Protein AF-0000000082683868 (afdb_homodimer)

Organism: NCBI:txid1415580

Sequence (304 aa):
MAIHSLLSLLLLPLFCFCHAAPVDHDIHGTADSKCSLLVKILDGVRGIPATNVAVQAYRKAEDDTWTLFASGKSSKFGEIHDLTNEDQFTKGMYKIEFATKAYWKELGITAFHEYAEVVFTAHDPVHRHYTIALLMNPFSYTATAVVSDPHEMAIHSLLSLLLLPLFCFCHAAPVDHDIHGTADSKCSLLVKILDGVRGIPATNVAVQAYRKAEDDTWTLFASGKSSKFGEIHDLTNEDQFTKGMYKIEFATKAYWKELGITAFHEYAEVVFTAHDPVHRHYTIALLMNPFSYTATAVVSDPHE

Nearest PDB structures (foldseek):
  6txv-assembly1_A-2  TM=9.875E-01  e=4.246E-19  Homo sapiens
  5dej-assembly1_A  TM=9.905E-01  e=9.746E-19  Homo sapiens
  6txw-assembly1_B-2  TM=9.896E-01  e=1.236E-18  Homo sapiens
  5nfe-assembly1_A-2  TM=9.924E-01  e=2.374E-18  Homo sapiens
  2qpf-assembly1_C  TM=9.902E-01  e=3.010E-18  Mus musculus

Solvent-accessible surface area (backbone atoms only — not comparable to full-atom values): 17160 Å² total; per-residue (Å²): 135,85,77,78,77,80,78,76,79,78,78,74,79,79,76,77,75,75,74,74,68,78,67,78,54,78,76,51,88,73,62,65,52,91,31,49,44,32,38,36,32,34,28,58,82,79,72,40,52,32,54,64,34,43,34,41,31,28,35,55,44,96,84,70,42,79,37,85,69,33,61,48,55,22,35,85,74,5,35,33,60,72,50,63,48,73,87,74,63,57,69,43,42,36,36,41,37,36,40,50,29,62,50,35,46,76,71,72,40,87,44,52,39,56,42,47,68,49,34,32,71,38,38,74,88,49,80,55,21,37,36,40,35,36,44,33,46,52,46,30,38,32,49,35,55,48,78,42,53,72,89,96,135,84,79,76,78,78,78,77,78,78,79,73,80,79,76,77,76,74,73,74,67,78,68,79,56,79,75,48,88,72,62,64,52,94,31,50,44,32,39,37,33,33,29,58,81,79,72,40,50,33,54,64,34,44,35,41,32,29,34,54,43,96,86,72,44,78,37,85,70,32,62,48,54,21,34,86,75,3,36,33,61,71,50,60,49,72,87,73,63,55,69,42,42,35,35,42,36,36,39,49,29,61,50,35,46,76,72,72,39,85,48,52,41,56,42,47,69,49,33,33,70,37,40,74,89,50,80,52,21,36,36,41,36,36,43,35,45,53,46,31,38,31,48,35,54,48,80,42,54,72,91,96

pLDDT: mean 83.45, std 23.13, range [29.09, 98.94]

InterPro domains:
  IPR000895 Transthyretin/hydroxyisourate hydrolase [PR00189] (36-56)
  IPR000895 Transthyretin/hydroxyisourate hydrolase [PR00189] (69-94)
  IPR000895 Transthyretin/hydroxyisourate hydrolase [PR00189] (95-124)
  IPR023416 Transthyretin/hydroxyisourate hydrolase domain [PF00576] (39-142)
  IPR023416 Transthyretin/hydroxyisourate hydrolase domain [PTHR10395] (24-144)
  IPR023416 Transthyretin/hydroxyisourate hydrolase domain [SM00095] (32-152)
  IPR023418 Transthyretin, thyroxine binding site [PS00768] (40-55)
  IPR036817 Transthyretin/hydroxyisourate hydrolase domain superfamily [G3DSA:2.60.40.180] (24-152)
  IPR036817 Transthyretin/hydroxyisourate hydrolase domain superfamily [SSF49472] (27-151)

Structure (mmCIF, N/CA/C/O backbone):
data_AF-0000000082683868-model_v1
#
loop_
_entity.id
_entity.type
_entity.pdbx_description
1 polymer Transthyretin
#
loop_
_atom_site.group_PDB
_atom_site.id
_atom_site.type_symbol
_atom_site.label_atom_id
_atom_site.label_alt_id
_atom_site.label_comp_id
_atom_site.label_asym_id
_atom_site.label_entity_id
_atom_site.label_seq_id
_atom_site.pdbx_PDB_ins_code
_atom_site.Cartn_x
_atom_site.Cartn_y
_atom_site.Cartn_z
_atom_site.occupancy
_atom_site.B_iso_or_equiv
_atom_site.auth_seq_id
_atom_site.auth_comp_id
_atom_site.auth_asym_id
_atom_site.auth_atom_id
_atom_site.pdbx_PDB_model_num
ATOM 1 N N . MET A 1 1 ? -68.375 48.188 -42.5 1 29.09 1 MET A N 1
ATOM 2 C CA . MET A 1 1 ? -66.938 47.844 -42.656 1 29.09 1 MET A CA 1
ATOM 3 C C . MET A 1 1 ? -66.25 47.781 -41.312 1 29.09 1 MET A C 1
ATOM 5 O O . MET A 1 1 ? -65.875 48.812 -40.75 1 29.09 1 MET A O 1
ATOM 9 N N . ALA A 1 2 ? -66.812 46.781 -40.375 1 36.56 2 ALA A N 1
ATOM 10 C CA . ALA A 1 2 ? -66.438 46.5 -39 1 36.56 2 ALA A CA 1
ATOM 11 C C . ALA A 1 2 ? -64.938 46.25 -38.875 1 36.56 2 ALA A C 1
ATOM 13 O O . ALA A 1 2 ? -64.375 45.406 -39.594 1 36.56 2 ALA A O 1
ATOM 14 N N . ILE A 1 3 ? -64.188 47.312 -38.531 1 37.06 3 ILE A N 1
ATOM 15 C CA . ILE A 1 3 ? -62.75 47.375 -38.25 1 37.06 3 ILE A CA 1
ATOM 16 C C . ILE A 1 3 ? -62.375 46.406 -37.156 1 37.06 3 ILE A C 1
ATOM 18 O O . ILE A 1 3 ? -62.875 46.5 -36.031 1 37.06 3 ILE A O 1
ATOM 22 N N . HIS A 1 4 ? -62.281 45.094 -37.438 1 45.84 4 HIS A N 1
ATOM 23 C CA . HIS A 1 4 ? -61.719 44.031 -36.562 1 45.84 4 HIS A CA 1
ATOM 24 C C . HIS A 1 4 ? -60.344 44.406 -36.062 1 45.84 4 HIS A C 1
ATOM 26 O O . HIS A 1 4 ? -59.406 44.625 -36.875 1 45.84 4 HIS A O 1
ATOM 32 N N . SER A 1 5 ? -60.219 45.25 -35.031 1 41.84 5 SER A N 1
ATOM 33 C CA . SER A 1 5 ? -58.969 45.594 -34.344 1 41.84 5 SER A CA 1
ATOM 34 C C . SER A 1 5 ? -58.219 44.344 -33.875 1 41.84 5 SER A C 1
ATOM 36 O O . SER A 1 5 ? -58.812 43.469 -33.219 1 41.84 5 SER A O 1
ATOM 38 N N . LEU A 1 6 ? -57.281 43.875 -34.688 1 42.97 6 LEU A N 1
ATOM 39 C CA . LEU A 1 6 ? -56.312 42.781 -34.406 1 42.97 6 LEU A CA 1
ATOM 40 C C . LEU A 1 6 ? -55.5 43.125 -33.188 1 42.97 6 LEU A C 1
ATOM 42 O O . LEU A 1 6 ? -54.75 44.094 -33.156 1 42.97 6 LEU A O 1
ATOM 46 N N . LEU A 1 7 ? -56 42.906 -31.953 1 44.34 7 LEU A N 1
ATOM 47 C CA . LEU A 1 7 ? -55.25 43.031 -30.703 1 44.34 7 LEU A CA 1
ATOM 48 C C . LEU A 1 7 ? -54.031 42.125 -30.734 1 44.34 7 LEU A C 1
ATOM 50 O O . LEU A 1 7 ? -54.156 40.906 -30.891 1 44.34 7 LEU A O 1
ATOM 54 N N . SER A 1 8 ? -52.875 42.656 -31.188 1 44.81 8 SER A N 1
ATOM 55 C CA . SER A 1 8 ? -51.594 41.969 -31.172 1 44.81 8 SER A CA 1
ATOM 56 C C . SER A 1 8 ? -51.125 41.688 -29.75 1 44.81 8 SER A C 1
ATOM 58 O O . SER A 1 8 ? -51 42.594 -28.938 1 44.81 8 SER A O 1
ATOM 60 N N . LEU A 1 9 ? -51.531 40.531 -29.188 1 43.06 9 LEU A N 1
ATOM 61 C CA . LEU A 1 9 ? -51.062 40.031 -27.906 1 43.06 9 LEU A CA 1
ATOM 62 C C . LEU A 1 9 ? -49.562 39.875 -27.906 1 43.06 9 LEU A C 1
ATOM 64 O O . LEU A 1 9 ? -49 39.094 -28.688 1 43.06 9 LEU A O 1
ATOM 68 N N . LEU A 1 10 ? -48.812 41.031 -27.719 1 42.88 10 LEU A N 1
ATOM 69 C CA . LEU A 1 10 ? -47.344 40.969 -27.531 1 42.88 10 LEU A CA 1
ATOM 70 C C . LEU A 1 10 ? -47 40.062 -26.344 1 42.88 10 LEU A C 1
ATOM 72 O O . LEU A 1 10 ? -47.438 40.312 -25.219 1 42.88 10 LEU A O 1
ATOM 76 N N . LEU A 1 11 ? -46.844 38.75 -26.578 1 44.28 11 LEU A N 1
ATOM 77 C CA . LEU A 1 11 ? -46.344 37.781 -25.594 1 44.28 11 LEU A CA 1
ATOM 78 C C . LEU A 1 11 ? -44.969 38.188 -25.078 1 44.28 11 LEU A C 1
ATOM 80 O O . LEU A 1 11 ? -44 38.281 -25.859 1 44.28 11 LEU A O 1
ATOM 84 N N . LEU A 1 12 ? -44.875 39.062 -24.047 1 43.62 12 LEU A N 1
ATOM 85 C CA . LEU A 1 12 ? -43.625 39.406 -23.422 1 43.62 12 LEU A CA 1
ATOM 86 C C . LEU A 1 12 ? -42.938 38.188 -22.844 1 43.62 12 LEU A C 1
ATOM 88 O O . LEU A 1 12 ? -43.531 37.406 -22.109 1 43.62 12 LEU A O 1
ATOM 92 N N . PRO A 1 13 ? -41.844 37.656 -23.5 1 45.44 13 PRO A N 1
ATOM 93 C CA . PRO A 1 13 ? -41.125 36.531 -22.906 1 45.44 13 PRO A CA 1
ATOM 94 C C . PRO A 1 13 ? -40.562 36.844 -21.531 1 45.44 13 PRO A C 1
ATOM 96 O O . PRO A 1 13 ? -39.969 37.906 -21.312 1 45.44 13 PRO A O 1
ATOM 99 N N . LEU A 1 14 ? -41.219 36.469 -20.469 1 43.41 14 LEU A N 1
ATOM 100 C CA . LEU A 1 14 ? -40.688 36.531 -19.109 1 43.41 14 LEU A CA 1
ATOM 101 C C . LEU A 1 14 ? -39.375 35.781 -19.031 1 43.41 14 LEU A C 1
ATOM 103 O O . LEU A 1 14 ? -39.312 34.594 -19.234 1 43.41 14 LEU A O 1
ATOM 107 N N . PHE A 1 15 ? -38.219 36.5 -19.375 1 40.62 15 PHE A N 1
ATOM 108 C CA . PHE A 1 15 ? -36.906 35.938 -19.078 1 40.62 15 PHE A CA 1
ATOM 109 C C . PHE A 1 15 ? -36.719 35.719 -17.594 1 40.62 15 PHE A C 1
ATOM 111 O O . PHE A 1 15 ? -36.781 36.656 -16.797 1 40.62 15 PHE A O 1
ATOM 118 N N . CYS A 1 16 ? -37.125 34.562 -17 1 42.28 16 CYS A N 1
ATOM 119 C CA . CYS A 1 16 ? -36.75 34.125 -15.664 1 42.28 16 CYS A CA 1
ATOM 120 C C . CYS A 1 16 ? -35.25 34.25 -15.469 1 42.28 16 CYS A C 1
ATOM 122 O O . CYS A 1 16 ? -34.469 33.562 -16.141 1 42.28 16 CYS A O 1
ATOM 124 N N . PHE A 1 17 ? -34.75 35.438 -15.133 1 39 17 PHE A N 1
ATOM 125 C CA . PHE A 1 17 ? -33.375 35.531 -14.648 1 39 17 PHE A CA 1
ATOM 126 C C . PHE A 1 17 ? -33.156 34.531 -13.5 1 39 17 PHE A C 1
ATOM 128 O O . PHE A 1 17 ? -33.688 34.719 -12.406 1 39 17 PHE A O 1
ATOM 135 N N . CYS A 1 18 ? -32.906 33.25 -13.75 1 42.97 18 CYS A N 1
ATOM 136 C CA . CYS A 1 18 ? -32.312 32.375 -12.758 1 42.97 18 CYS A CA 1
ATOM 137 C C . CYS A 1 18 ? -31.109 33.031 -12.078 1 42.97 18 CYS A C 1
ATOM 139 O O . CYS A 1 18 ? -30.062 33.188 -12.695 1 42.97 18 CYS A O 1
ATOM 141 N N . HIS A 1 19 ? -31.297 34.031 -11.234 1 41.66 19 HIS A N 1
ATOM 142 C CA . HIS A 1 19 ? -30.203 34.469 -10.375 1 41.66 19 HIS A CA 1
ATOM 143 C C . HIS A 1 19 ? -29.531 33.281 -9.703 1 41.66 19 HIS A C 1
ATOM 145 O O . HIS A 1 19 ? -30.156 32.562 -8.914 1 41.66 19 HIS A O 1
ATOM 151 N N . ALA A 1 20 ? -28.562 32.625 -10.406 1 39.28 20 ALA A N 1
ATOM 152 C CA . ALA A 1 20 ? -27.656 31.719 -9.68 1 39.28 20 ALA A CA 1
ATOM 153 C C . ALA A 1 20 ? -27.062 32.438 -8.461 1 39.28 20 ALA A C 1
ATOM 155 O O . ALA A 1 20 ? -26.438 33.469 -8.594 1 39.28 20 ALA A O 1
ATOM 156 N N . ALA A 1 21 ? -27.719 32.438 -7.273 1 41.28 21 ALA A N 1
ATOM 157 C CA . ALA A 1 21 ? -26.969 32.844 -6.074 1 41.28 21 ALA A CA 1
ATOM 158 C C . ALA A 1 21 ? -25.547 32.281 -6.105 1 41.28 21 ALA A C 1
ATOM 160 O O . ALA A 1 21 ? -25.312 31.203 -6.625 1 41.28 21 ALA A O 1
ATOM 161 N N . PRO A 1 22 ? -24.531 33.156 -6.094 1 38.5 22 PRO A N 1
ATOM 162 C CA . PRO A 1 22 ? -23.188 32.594 -5.965 1 38.5 22 PRO A CA 1
ATOM 163 C C . PRO A 1 22 ? -23.078 31.547 -4.863 1 38.5 22 PRO A C 1
ATOM 165 O O . PRO A 1 22 ? -23.531 31.781 -3.738 1 38.5 22 PRO A O 1
ATOM 168 N N . VAL A 1 23 ? -23.359 30.25 -5.152 1 39.59 23 VAL A N 1
ATOM 169 C CA . VAL A 1 23 ? -22.891 29.25 -4.203 1 39.59 23 VAL A CA 1
ATOM 170 C C . VAL A 1 23 ? -21.516 29.625 -3.664 1 39.59 23 VAL A C 1
ATOM 172 O O . VAL A 1 23 ? -20.688 30.156 -4.398 1 39.59 23 VAL A O 1
ATOM 175 N N . ASP A 1 24 ? -21.453 30.266 -2.506 1 35.22 24 ASP A N 1
ATOM 176 C CA . ASP A 1 24 ? -20.188 30.359 -1.787 1 35.22 24 ASP A CA 1
ATOM 177 C C . ASP A 1 24 ? -19.297 29.156 -2.084 1 35.22 24 ASP A C 1
ATOM 179 O O . ASP A 1 24 ? -19.594 28.047 -1.661 1 35.22 24 ASP A O 1
ATOM 183 N N . HIS A 1 25 ? -18.906 29.047 -3.357 1 37.56 25 HIS A N 1
ATOM 184 C CA . HIS A 1 25 ? -17.906 28.094 -3.809 1 37.56 25 HIS A CA 1
ATOM 185 C C . HIS A 1 25 ? -16.719 28.047 -2.863 1 37.56 25 HIS A C 1
ATOM 187 O O . HIS A 1 25 ? -15.711 27.406 -3.158 1 37.56 25 HIS A O 1
ATOM 193 N N . ASP A 1 26 ? -16.703 29.062 -1.96 1 35.66 26 ASP A N 1
ATOM 194 C CA . ASP A 1 26 ? -15.391 29.109 -1.34 1 35.66 26 ASP A CA 1
ATOM 195 C C . ASP A 1 26 ? -15.023 27.75 -0.74 1 35.66 26 ASP A C 1
ATOM 197 O O . ASP A 1 26 ? -14.086 27.641 0.059 1 35.66 26 ASP A O 1
ATOM 201 N N . ILE A 1 27 ? -16.047 26.938 -0.542 1 37.38 27 ILE A N 1
ATOM 202 C CA . ILE A 1 27 ? -15.578 25.688 0.065 1 37.38 27 ILE A CA 1
ATOM 203 C C . ILE A 1 27 ? -14.656 24.953 -0.907 1 37.38 27 ILE A C 1
ATOM 205 O O . ILE A 1 27 ? -14.406 23.766 -0.746 1 37.38 27 ILE A O 1
ATOM 209 N N . HIS A 1 28 ? -14.617 25.5 -2.254 1 37.09 28 HIS A N 1
ATOM 210 C CA . HIS A 1 28 ? -13.875 24.719 -3.24 1 37.09 28 HIS A CA 1
ATOM 211 C C . HIS A 1 28 ? -12.578 24.172 -2.648 1 37.09 28 HIS A C 1
ATOM 213 O O . HIS A 1 28 ? -12.18 24.562 -1.552 1 37.09 28 HIS A O 1
ATOM 219 N N . GLY A 1 29 ? -11.531 23.766 -3.594 1 37.31 29 GLY A N 1
ATOM 220 C CA . GLY A 1 29 ? -10.312 22.969 -3.654 1 37.31 29 GLY A CA 1
ATOM 221 C C . GLY A 1 29 ? -9.219 23.5 -2.748 1 37.31 29 GLY A C 1
ATOM 222 O O . GLY A 1 29 ? -8.086 23 -2.785 1 37.31 29 GLY A O 1
ATOM 223 N N . THR A 1 30 ? -9.25 24.859 -2.611 1 39.62 30 THR A N 1
ATOM 224 C CA . THR A 1 30 ? -8.109 25.406 -1.874 1 39.62 30 THR A CA 1
ATOM 225 C C . THR A 1 30 ? -8.102 24.875 -0.44 1 39.62 30 THR A C 1
ATOM 227 O O . THR A 1 30 ? -8.031 25.672 0.509 1 39.62 30 THR A O 1
ATOM 230 N N . ALA A 1 31 ? -8.938 24.094 -0.103 1 40.69 31 ALA A N 1
ATOM 231 C CA . ALA A 1 31 ? -8.789 23.578 1.259 1 40.69 31 ALA A CA 1
ATOM 232 C C . ALA A 1 31 ? -7.316 23.375 1.608 1 40.69 31 ALA A C 1
ATOM 234 O O . ALA A 1 31 ? -6.742 22.328 1.279 1 40.69 31 ALA A O 1
ATOM 235 N N . ASP A 1 32 ? -6.422 24.188 1.087 1 46.25 32 ASP A N 1
ATOM 236 C CA . ASP A 1 32 ? -5.191 24.219 1.866 1 46.25 32 ASP A CA 1
ATOM 237 C C . ASP A 1 32 ? -5.465 23.953 3.342 1 46.25 32 ASP A C 1
ATOM 239 O O . ASP A 1 32 ? -5.766 24.875 4.105 1 46.25 32 ASP A O 1
ATOM 243 N N . SER A 1 33 ? -6.348 23.203 3.641 1 49.81 33 SER A N 1
ATOM 244 C CA . SER A 1 33 ? -6.879 22.766 4.93 1 49.81 33 SER A CA 1
ATOM 245 C C . SER A 1 33 ? -5.805 22.797 6.008 1 49.81 33 SER A C 1
ATOM 247 O O . SER A 1 33 ? -4.66 22.406 5.762 1 49.81 33 SER A O 1
ATOM 249 N N . LYS A 1 34 ? -5.852 23.844 6.82 1 65.31 34 LYS A N 1
ATOM 250 C CA . LYS A 1 34 ? -5.309 23.891 8.172 1 65.31 34 LYS A CA 1
ATOM 251 C C . LYS A 1 34 ? -5.141 22.484 8.75 1 65.31 34 LYS A C 1
ATOM 253 O O . LYS A 1 34 ? -4.754 22.328 9.914 1 65.31 34 LYS A O 1
ATOM 258 N N . CYS A 1 35 ? -5.332 21.578 7.773 1 84.62 35 CYS A N 1
ATOM 259 C CA . CYS A 1 35 ? -5.277 20.234 8.328 1 84.62 35 CYS A CA 1
ATOM 260 C C . CYS A 1 35 ? -3.865 19.672 8.258 1 84.62 35 CYS A C 1
ATOM 262 O O . CYS A 1 35 ? -3.268 19.625 7.18 1 84.62 35 CYS A O 1
ATOM 264 N N . SER A 1 36 ? -3.373 19.391 9.344 1 90 36 SER A N 1
ATOM 265 C CA . SER A 1 36 ? -2.029 18.828 9.406 1 90 36 SER A CA 1
ATOM 266 C C . SER A 1 36 ? -1.938 17.531 8.609 1 90 36 SER A C 1
ATOM 268 O O . SER A 1 36 ? -0.921 17.25 7.969 1 90 36 SER A O 1
ATOM 270 N N . LEU A 1 37 ? -3 16.766 8.602 1 94.44 37 LEU A N 1
ATOM 271 C CA . LEU A 1 37 ? -3.109 15.531 7.84 1 94.44 37 LEU A CA 1
ATOM 272 C C . LEU A 1 37 ? -4.484 15.406 7.188 1 94.44 37 LEU A C 1
ATOM 274 O O . LEU A 1 37 ? -5.496 15.281 7.883 1 94.44 37 LEU A O 1
ATOM 278 N N . LEU A 1 38 ? -4.484 15.508 5.871 1 95.44 38 LEU A N 1
ATOM 279 C CA . LEU A 1 38 ? -5.691 15.297 5.086 1 95.44 38 LEU A CA 1
ATOM 280 C C . LEU A 1 38 ? -5.648 13.945 4.375 1 95.44 38 LEU A C 1
ATOM 282 O O . LEU A 1 38 ? -4.645 13.602 3.75 1 95.44 38 LEU A O 1
ATOM 286 N N . VAL A 1 39 ? -6.73 13.18 4.543 1 98.12 39 VAL A N 1
ATOM 287 C CA . VAL A 1 39 ? -6.863 11.906 3.84 1 98.12 39 VAL A CA 1
ATOM 288 C C . VAL A 1 39 ? -7.973 12 2.797 1 98.12 39 VAL A C 1
ATOM 290 O O . VAL A 1 39 ? -9.062 12.492 3.088 1 98.12 39 VAL A O 1
ATOM 293 N N . LYS A 1 40 ? -7.641 11.578 1.578 1 98.56 40 LYS A N 1
ATOM 294 C CA . LYS A 1 40 ? -8.602 11.539 0.481 1 98.56 40 LYS A CA 1
ATOM 295 C C . LYS A 1 40 ? -8.688 10.141 -0.124 1 98.56 40 LYS A C 1
ATOM 297 O O . LYS A 1 40 ? -7.656 9.516 -0.396 1 98.56 40 LYS A O 1
ATOM 302 N N . ILE A 1 41 ? -9.906 9.672 -0.318 1 98.94 41 ILE A N 1
ATOM 303 C CA . ILE A 1 41 ? -10.109 8.336 -0.865 1 98.94 41 ILE A CA 1
ATOM 304 C C . ILE A 1 41 ? -11.07 8.398 -2.051 1 98.94 41 ILE A C 1
ATOM 306 O O . ILE A 1 41 ? -12.156 8.961 -1.941 1 98.94 41 ILE A O 1
ATOM 310 N N . LEU A 1 42 ? -10.648 7.871 -3.141 1 98.88 42 LEU A N 1
ATOM 311 C CA . LEU A 1 42 ? -11.43 7.855 -4.371 1 98.88 42 LEU A CA 1
ATOM 312 C C . LEU A 1 42 ? -11.75 6.426 -4.797 1 98.88 42 LEU A C 1
ATOM 314 O O . LEU A 1 42 ? -10.867 5.559 -4.777 1 98.88 42 LEU A O 1
ATOM 318 N N . ASP A 1 43 ? -13.008 6.172 -5.129 1 98.81 43 ASP A N 1
ATOM 319 C CA . ASP A 1 43 ? -13.453 4.941 -5.773 1 98.81 43 ASP A CA 1
ATOM 320 C C . ASP A 1 43 ? -13.172 4.977 -7.277 1 98.81 43 ASP A C 1
ATOM 322 O O . ASP A 1 43 ? -13.883 5.641 -8.031 1 98.81 43 ASP A O 1
ATOM 326 N N . GLY A 1 44 ? -12.258 4.211 -7.637 1 98.69 44 GLY A N 1
ATOM 327 C CA . GLY A 1 44 ? -11.82 4.242 -9.023 1 98.69 44 GLY A CA 1
ATOM 328 C C . GLY A 1 44 ? -12.742 3.49 -9.961 1 98.69 44 GLY A C 1
ATOM 329 O O . GLY A 1 44 ? -12.688 3.682 -11.18 1 98.69 44 GLY A O 1
ATOM 330 N N . VAL A 1 45 ? -13.539 2.58 -9.477 1 98.19 45 VAL A N 1
ATOM 331 C CA . VAL A 1 45 ? -14.484 1.826 -10.297 1 98.19 45 VAL A CA 1
ATOM 332 C C . VAL A 1 45 ? -15.633 2.732 -10.734 1 98.19 45 VAL A C 1
ATOM 334 O O . VAL A 1 45 ? -15.984 2.775 -11.914 1 98.19 45 VAL A O 1
ATOM 337 N N . ARG A 1 46 ? -16.125 3.533 -9.844 1 97.88 46 ARG A N 1
ATOM 338 C CA . ARG A 1 46 ? -17.297 4.363 -10.102 1 97.88 46 ARG A CA 1
ATOM 339 C C . ARG A 1 46 ? -16.891 5.801 -10.406 1 97.88 46 ARG A C 1
ATOM 341 O O . ARG A 1 46 ? -17.719 6.605 -10.844 1 97.88 46 ARG A O 1
ATOM 348 N N . GLY A 1 47 ? -15.711 6.176 -10.172 1 98 47 GLY A N 1
ATOM 349 C CA . GLY A 1 47 ? -15.266 7.539 -10.398 1 98 47 GLY A CA 1
ATOM 350 C C . GLY A 1 47 ? -15.883 8.539 -9.438 1 98 47 GLY A C 1
ATOM 351 O O . GLY A 1 47 ? -16.234 9.648 -9.836 1 98 47 GLY A O 1
ATOM 352 N N . ILE A 1 48 ? -16.031 8.117 -8.188 1 98.62 48 ILE A N 1
ATOM 353 C CA . ILE A 1 48 ? -16.625 8.977 -7.168 1 98.62 48 ILE A CA 1
ATOM 354 C C . ILE A 1 48 ? -15.797 8.906 -5.887 1 98.62 48 ILE A C 1
ATOM 356 O O . ILE A 1 48 ? -14.984 7.996 -5.711 1 98.62 48 ILE A O 1
ATOM 360 N N . PRO A 1 49 ? -16.016 9.961 -4.984 1 98.75 49 PRO A N 1
ATOM 361 C CA . PRO A 1 49 ? -15.398 9.82 -3.668 1 98.75 49 PRO A CA 1
ATOM 362 C C . PRO A 1 49 ? -15.859 8.562 -2.926 1 98.75 49 PRO A C 1
ATOM 364 O O . PRO A 1 49 ? -17.031 8.195 -3.004 1 98.75 49 PRO A O 1
ATOM 367 N N . ALA A 1 50 ? -14.93 7.914 -2.336 1 98.81 50 ALA A N 1
ATOM 368 C CA . ALA A 1 50 ? -15.297 6.746 -1.533 1 98.81 50 ALA A CA 1
ATOM 369 C C . ALA A 1 50 ? -15.789 7.164 -0.15 1 98.81 50 ALA A C 1
ATOM 371 O O . ALA A 1 50 ? -15.016 7.672 0.665 1 98.81 50 ALA A O 1
ATOM 372 N N . THR A 1 51 ? -17.031 6.898 0.16 1 98.38 51 THR A N 1
ATOM 373 C CA . THR A 1 51 ? -17.656 7.293 1.416 1 98.38 51 THR A CA 1
ATOM 374 C C . THR A 1 51 ? -17.641 6.141 2.416 1 98.38 51 THR A C 1
ATOM 376 O O . THR A 1 51 ? -17.797 4.977 2.035 1 98.38 51 THR A O 1
ATOM 379 N N . ASN A 1 52 ? -17.422 6.461 3.662 1 98.5 52 ASN A N 1
ATOM 380 C CA . ASN A 1 52 ? -17.562 5.535 4.781 1 98.5 52 ASN A CA 1
ATOM 381 C C . ASN A 1 52 ? -16.469 4.473 4.766 1 98.5 52 ASN A C 1
ATOM 383 O O . ASN A 1 52 ? -16.703 3.324 5.145 1 98.5 52 ASN A O 1
ATOM 387 N N . VAL A 1 53 ? -15.352 4.832 4.223 1 98.88 53 VAL A N 1
ATOM 388 C CA . VAL A 1 53 ? -14.188 3.967 4.352 1 98.88 53 VAL A CA 1
ATOM 389 C C . VAL A 1 53 ? -13.562 4.141 5.738 1 98.88 53 VAL A C 1
ATOM 391 O O . VAL A 1 53 ? -13.18 5.25 6.117 1 98.88 53 VAL A O 1
ATOM 394 N N . ALA A 1 54 ? -13.492 3.055 6.477 1 98.75 54 ALA A N 1
ATOM 395 C CA . ALA A 1 54 ? -12.836 3.109 7.781 1 98.75 54 ALA A CA 1
ATOM 396 C C . ALA A 1 54 ? -11.328 3.266 7.633 1 98.75 54 ALA A C 1
ATOM 398 O O . ALA A 1 54 ? -10.703 2.578 6.82 1 98.75 54 ALA A O 1
ATOM 399 N N . VAL A 1 55 ? -10.789 4.168 8.453 1 98.69 55 VAL A N 1
ATOM 400 C CA . VAL A 1 55 ? -9.359 4.445 8.453 1 98.69 55 VAL A CA 1
ATOM 401 C C . VAL A 1 55 ? -8.828 4.426 9.891 1 98.69 55 VAL A C 1
ATOM 403 O O . VAL A 1 55 ? -9.461 4.98 10.789 1 98.69 55 VAL A O 1
ATOM 406 N N . GLN A 1 56 ? -7.707 3.74 10.055 1 98.19 56 GLN A N 1
ATOM 407 C CA . GLN A 1 56 ? -6.984 3.738 11.32 1 98.19 56 GLN A CA 1
ATOM 408 C C . GLN A 1 56 ? -5.578 4.312 11.156 1 98.19 56 GLN A C 1
ATOM 410 O O . GLN A 1 56 ? -4.895 4.02 10.164 1 98.19 56 GLN A O 1
ATOM 415 N N . ALA A 1 57 ? -5.242 5.129 12.094 1 97.5 57 ALA A N 1
ATOM 416 C CA . ALA A 1 57 ? -3.904 5.711 12.109 1 97.5 57 ALA A CA 1
ATOM 417 C C . ALA A 1 57 ? -3.119 5.234 13.328 1 97.5 57 ALA A C 1
ATOM 419 O O . ALA A 1 57 ? -3.639 5.227 14.453 1 97.5 57 ALA A O 1
ATOM 420 N N . TYR A 1 58 ? -1.878 4.82 13.055 1 97.75 58 TYR A N 1
ATOM 421 C CA . TYR A 1 58 ? -0.996 4.324 14.102 1 97.75 58 TYR A CA 1
ATOM 422 C C . TYR A 1 58 ? 0.289 5.141 14.164 1 97.75 58 TYR A C 1
ATOM 424 O O . TYR A 1 58 ? 0.712 5.723 13.164 1 97.75 58 TYR A O 1
ATOM 432 N N . ARG A 1 59 ? 0.795 5.164 15.344 1 97.25 59 ARG A N 1
ATOM 433 C CA . ARG A 1 59 ? 2.123 5.727 15.57 1 97.25 59 ARG A CA 1
ATOM 434 C C . ARG A 1 59 ? 3.086 4.664 16.094 1 97.25 59 ARG A C 1
ATOM 436 O O . ARG A 1 59 ? 2.715 3.842 16.938 1 97.25 59 ARG A O 1
ATOM 443 N N . LYS A 1 60 ? 4.27 4.723 15.508 1 97.88 60 LYS A N 1
ATOM 444 C CA . LYS A 1 60 ? 5.262 3.76 15.984 1 97.88 60 LYS A CA 1
ATOM 445 C C . LYS A 1 60 ? 5.812 4.164 17.344 1 97.88 60 LYS A C 1
ATOM 447 O O . LYS A 1 60 ? 6.234 5.309 17.531 1 97.88 60 LYS A O 1
ATOM 452 N N . ALA A 1 61 ? 5.785 3.207 18.234 1 96.06 61 ALA A N 1
ATOM 453 C CA . ALA A 1 61 ? 6.32 3.443 19.578 1 96.06 61 ALA A CA 1
ATOM 454 C C . ALA A 1 61 ? 7.824 3.188 19.625 1 96.06 61 ALA A C 1
ATOM 456 O O . ALA A 1 61 ? 8.406 2.721 18.641 1 96.06 61 ALA A O 1
ATOM 457 N N . GLU A 1 62 ? 8.398 3.49 20.75 1 93.5 62 GLU A N 1
ATOM 458 C CA . GLU A 1 62 ? 9.836 3.326 20.953 1 93.5 62 GLU A CA 1
ATOM 459 C C . GLU A 1 62 ? 10.234 1.855 20.875 1 93.5 62 GLU A C 1
ATOM 461 O O . GLU A 1 62 ? 11.352 1.53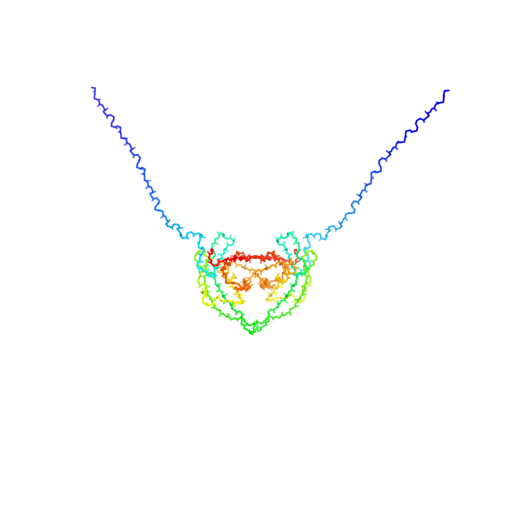 20.453 1 93.5 62 GLU A O 1
ATOM 466 N N . ASP A 1 63 ? 9.312 1.008 21.203 1 94.19 63 ASP A N 1
ATOM 467 C CA . ASP A 1 63 ? 9.609 -0.423 21.172 1 94.19 63 ASP A CA 1
ATOM 468 C C . ASP A 1 63 ? 9.297 -1.02 19.812 1 94.19 63 ASP A C 1
ATOM 470 O O . ASP A 1 63 ? 9.195 -2.24 19.672 1 94.19 63 ASP A O 1
ATOM 474 N N . ASP A 1 64 ? 8.992 -0.258 18.875 1 93.5 64 ASP A N 1
ATOM 475 C CA . ASP A 1 64 ? 8.789 -0.614 17.469 1 93.5 64 ASP A CA 1
ATOM 476 C C . ASP A 1 64 ? 7.398 -1.204 17.25 1 93.5 64 ASP A C 1
ATOM 478 O O . ASP A 1 64 ? 7.125 -1.791 16.203 1 93.5 64 ASP A O 1
ATOM 482 N N . THR A 1 65 ? 6.57 -1.047 18.234 1 95.25 65 THR A N 1
ATOM 483 C CA . THR A 1 65 ? 5.191 -1.492 18.062 1 95.25 65 THR A CA 1
ATOM 484 C C . THR A 1 65 ? 4.309 -0.349 17.578 1 95.25 65 THR A C 1
ATOM 486 O O . THR A 1 65 ? 4.637 0.823 17.766 1 95.25 65 THR A O 1
ATOM 489 N N . TRP A 1 66 ? 3.309 -0.805 16.875 1 96.69 66 TRP A N 1
ATOM 490 C CA . TRP A 1 66 ? 2.344 0.176 16.391 1 96.69 66 TRP A CA 1
ATOM 491 C C . TRP A 1 66 ? 1.236 0.403 17.422 1 96.69 66 TRP A C 1
ATOM 493 O O . TRP A 1 66 ? 0.638 -0.553 17.922 1 96.69 66 TRP A O 1
ATOM 503 N N . THR A 1 67 ? 0.975 1.736 17.688 1 96.19 67 THR A N 1
ATOM 504 C CA . THR A 1 67 ? -0.097 2.109 18.609 1 96.19 67 THR A CA 1
ATOM 505 C C . THR A 1 67 ? -1.161 2.934 17.891 1 96.19 67 THR A C 1
ATOM 507 O O . THR A 1 67 ? -0.839 3.895 17.188 1 96.19 67 THR A O 1
ATOM 510 N N . LEU A 1 68 ? -2.387 2.43 18.156 1 95.81 68 LEU A N 1
ATOM 511 C CA . LEU A 1 68 ? -3.488 3.188 17.578 1 95.81 68 LEU A CA 1
ATOM 512 C C . LEU A 1 68 ? -3.537 4.602 18.141 1 95.81 68 LEU A C 1
ATOM 514 O O . LEU A 1 68 ? -3.486 4.785 19.359 1 95.81 68 LEU A O 1
ATOM 518 N N . PHE A 1 69 ? -3.617 5.465 17.156 1 89.62 69 PHE A N 1
ATOM 519 C CA . PHE A 1 69 ? -3.549 6.852 17.594 1 89.62 69 PHE A CA 1
ATOM 520 C C . PHE A 1 69 ? -4.805 7.613 17.188 1 89.62 69 PHE A C 1
ATOM 522 O O . PHE A 1 69 ? -5.199 8.578 17.859 1 89.62 69 PHE A O 1
ATOM 529 N N . ALA A 1 70 ? -5.395 7.301 16.141 1 94.12 70 ALA A N 1
ATOM 530 C CA . ALA A 1 70 ? -6.605 7.941 15.633 1 94.12 70 ALA A CA 1
ATOM 531 C C . ALA A 1 70 ? -7.359 7.016 14.688 1 94.12 70 ALA A C 1
ATOM 533 O O . ALA A 1 70 ? -6.781 6.074 14.141 1 94.12 70 ALA A O 1
ATOM 534 N N . SER A 1 71 ? -8.664 7.207 14.633 1 96.56 71 SER A N 1
ATOM 535 C CA . SER A 1 71 ? -9.492 6.48 13.672 1 96.56 71 SER A CA 1
ATOM 536 C C . SER A 1 71 ? -10.641 7.348 13.164 1 96.56 71 SER A C 1
ATOM 538 O O . SER A 1 71 ? -11 8.344 13.797 1 96.56 71 SER A O 1
ATOM 540 N N . GLY A 1 72 ? -11.102 6.996 12.023 1 96.88 72 GLY A N 1
ATOM 541 C CA . GLY A 1 72 ? -12.211 7.727 11.422 1 96.88 72 GLY A CA 1
ATOM 542 C C . GLY A 1 72 ? -12.758 7.059 10.18 1 96.88 72 GLY A C 1
ATOM 543 O O . GLY A 1 72 ? -12.344 5.949 9.828 1 96.88 72 GLY A O 1
ATOM 544 N N . LYS A 1 73 ? -13.828 7.723 9.617 1 98.25 73 LYS A N 1
ATOM 545 C CA . LYS A 1 73 ? -14.414 7.301 8.352 1 98.25 73 LYS A CA 1
ATOM 546 C C . LYS A 1 73 ? -14.477 8.461 7.363 1 98.25 73 LYS A C 1
ATOM 548 O O . LYS A 1 73 ? -14.719 9.602 7.754 1 98.25 73 LYS A O 1
ATOM 553 N N . SER A 1 74 ? -14.25 8.062 6.086 1 98.5 74 SER A N 1
ATOM 554 C CA . SER A 1 74 ? -14.305 9.109 5.074 1 98.5 74 SER A CA 1
ATOM 555 C C . SER A 1 74 ? -15.719 9.672 4.941 1 98.5 74 SER A C 1
ATOM 557 O O . SER A 1 74 ? -16.703 8.938 5.07 1 98.5 74 SER A O 1
ATOM 559 N N . SER A 1 75 ? -15.805 10.984 4.68 1 98 75 SER A N 1
ATOM 560 C CA . SER A 1 75 ? -17.062 11.695 4.496 1 98 75 SER A CA 1
ATOM 561 C C . SER A 1 75 ? -17.672 11.406 3.125 1 98 75 SER A C 1
ATOM 563 O O . SER A 1 75 ? -17.125 10.609 2.359 1 98 75 SER A O 1
ATOM 565 N N . LYS A 1 76 ? -18.797 12.094 2.875 1 97.69 76 LYS A N 1
ATOM 566 C CA . LYS A 1 76 ? -19.438 11.984 1.569 1 97.69 76 LYS A CA 1
ATOM 567 C C . LYS A 1 76 ? -18.547 12.523 0.465 1 97.69 76 LYS A C 1
ATOM 569 O O . LYS A 1 76 ? -18.75 12.234 -0.714 1 97.69 76 LYS A O 1
ATOM 574 N N . PHE A 1 77 ? -17.531 13.281 0.828 1 97.81 77 PHE A N 1
ATOM 575 C CA . PHE A 1 77 ? -16.578 13.836 -0.13 1 97.81 77 PHE A CA 1
ATOM 576 C C . PHE A 1 77 ? -15.344 12.961 -0.232 1 97.81 77 PHE A C 1
ATOM 578 O O . PHE A 1 77 ? -14.375 13.328 -0.898 1 97.81 77 PHE A O 1
ATOM 585 N N . GLY A 1 78 ? -15.344 11.82 0.462 1 98.69 78 GLY A N 1
ATOM 586 C CA . GLY A 1 78 ? -14.211 10.914 0.437 1 98.69 78 GLY A CA 1
ATOM 587 C C . GLY A 1 78 ? -13.016 11.43 1.215 1 98.69 78 GLY A C 1
ATOM 588 O O . GLY A 1 78 ? -11.875 11.062 0.929 1 98.69 78 GLY A O 1
ATOM 589 N N . GLU A 1 79 ? -13.32 12.312 2.152 1 98.44 79 GLU A N 1
ATOM 590 C CA . GLU A 1 79 ? -12.227 12.977 2.859 1 98.44 79 GLU A CA 1
ATOM 591 C C . GLU A 1 79 ? -12.344 12.766 4.367 1 98.44 79 GLU A C 1
ATOM 593 O O . GLU A 1 79 ? -13.438 12.555 4.891 1 98.44 79 GLU A O 1
ATOM 598 N N . ILE A 1 80 ? -11.172 12.781 4.977 1 97.44 80 ILE A N 1
ATOM 599 C CA . ILE A 1 80 ? -11.055 12.852 6.43 1 97.44 80 ILE A CA 1
ATOM 600 C C . ILE A 1 80 ? -10.164 14.039 6.812 1 97.44 80 ILE A C 1
ATOM 602 O O . ILE A 1 80 ? -8.977 14.062 6.484 1 97.44 80 ILE A O 1
ATOM 606 N N . HIS A 1 81 ? -10.633 15.008 7.535 1 91.62 81 HIS A N 1
ATOM 607 C CA . HIS A 1 81 ? -9.914 16.219 7.91 1 91.62 81 HIS A CA 1
ATOM 608 C C . HIS A 1 81 ? -9.406 16.141 9.344 1 91.62 81 HIS A C 1
ATOM 610 O O . HIS A 1 81 ? -8.398 16.766 9.688 1 91.62 81 HIS A O 1
ATOM 616 N N . ASP A 1 82 ? -10.047 15.383 10.125 1 84.12 82 ASP A N 1
ATOM 617 C CA . ASP A 1 82 ? -9.789 15.438 11.562 1 84.12 82 ASP A CA 1
ATOM 618 C C . ASP A 1 82 ? -9.359 14.07 12.086 1 84.12 82 ASP A C 1
ATOM 620 O O . ASP A 1 82 ? -9.867 13.602 13.109 1 84.12 82 ASP A O 1
ATOM 624 N N . LEU A 1 83 ? -8.453 13.508 11.273 1 89.19 83 LEU A N 1
ATOM 625 C CA . LEU A 1 83 ? -7.953 12.234 11.797 1 89.19 83 LEU A CA 1
ATOM 626 C C . LEU A 1 83 ? -7.086 12.461 13.031 1 89.19 83 LEU A C 1
ATOM 628 O O . LEU A 1 83 ? -7.059 11.625 13.93 1 89.19 83 LEU A O 1
ATOM 632 N N . THR A 1 84 ? -6.387 13.57 12.969 1 86.19 84 THR A N 1
ATOM 633 C CA . THR A 1 84 ? -5.516 13.992 14.062 1 86.19 84 THR A CA 1
ATOM 634 C C . THR A 1 84 ? -5.418 15.516 14.125 1 86.19 84 THR A C 1
ATOM 636 O O . THR A 1 84 ? -6.145 16.219 13.414 1 86.19 84 THR A O 1
ATOM 639 N N . ASN A 1 85 ? -4.773 15.906 15.211 1 83.44 85 ASN A N 1
ATOM 640 C CA . ASN A 1 85 ? -4.57 17.344 15.32 1 83.44 85 ASN A CA 1
ATOM 641 C C . ASN A 1 85 ? -3.094 17.688 15.492 1 83.44 85 ASN A C 1
ATOM 643 O O . ASN A 1 85 ? -2.26 16.797 15.664 1 83.44 85 ASN A O 1
ATOM 647 N N . GLU A 1 86 ? -2.816 18.969 15.453 1 82.44 86 GLU A N 1
ATOM 648 C CA . GLU A 1 86 ? -1.444 19.469 15.438 1 82.44 86 GLU A CA 1
ATOM 649 C C . GLU A 1 86 ? -0.698 19.062 16.703 1 82.44 86 GLU A C 1
ATOM 651 O O . GLU A 1 86 ? 0.506 18.812 16.672 1 82.44 86 GLU A O 1
ATOM 656 N N . ASP A 1 87 ? -1.348 18.953 17.734 1 86.31 87 ASP A N 1
ATOM 657 C CA . ASP A 1 87 ? -0.712 18.672 19.016 1 86.31 87 ASP A CA 1
ATOM 658 C C . ASP A 1 87 ? -0.302 17.203 19.109 1 86.31 87 ASP A C 1
ATOM 660 O O . ASP A 1 87 ? 0.712 16.859 19.719 1 86.31 87 ASP A O 1
ATOM 664 N N . GLN A 1 88 ? -1.024 16.359 18.469 1 88.38 88 GLN A N 1
ATOM 665 C CA . GLN A 1 88 ? -0.796 14.922 18.562 1 88.38 88 GLN A CA 1
ATOM 666 C C . GLN A 1 88 ? 0.04 14.414 17.391 1 88.38 88 GLN A C 1
ATOM 668 O O . GLN A 1 88 ? 0.748 13.414 17.516 1 88.38 88 GLN A O 1
ATOM 673 N N . PHE A 1 89 ? -0.063 15.102 16.359 1 93.12 89 PHE A N 1
ATOM 674 C CA . PHE A 1 89 ? 0.658 14.711 15.148 1 93.12 89 PHE A CA 1
ATOM 675 C C . PHE A 1 89 ? 2.053 15.32 15.125 1 93.12 89 PHE A C 1
ATOM 677 O O . PHE A 1 89 ? 2.277 16.344 14.477 1 93.12 89 PHE A O 1
ATOM 684 N N . THR A 1 90 ? 3.01 14.68 15.859 1 93.75 90 THR A N 1
ATOM 685 C CA . THR A 1 90 ? 4.371 15.172 16.031 1 93.75 90 THR A CA 1
ATOM 686 C C . THR A 1 90 ? 5.363 14.312 15.258 1 93.75 90 THR A C 1
ATOM 688 O O . THR A 1 90 ? 4.969 13.352 14.594 1 93.75 90 THR A O 1
ATOM 691 N N . LYS A 1 91 ? 6.609 14.75 15.352 1 96.06 91 LYS A N 1
ATOM 692 C CA . LYS A 1 91 ? 7.672 14.008 14.672 1 96.06 91 LYS A CA 1
ATOM 693 C C . LYS A 1 91 ? 7.617 12.523 15.023 1 96.06 91 LYS A C 1
ATOM 695 O O . LYS A 1 91 ? 7.516 12.164 16.203 1 96.06 91 LYS A O 1
ATOM 700 N N . GLY A 1 92 ? 7.625 11.688 13.945 1 96.5 92 GLY A N 1
ATOM 701 C CA . GLY A 1 92 ? 7.59 10.25 14.18 1 96.5 92 GLY A CA 1
ATOM 702 C C . GLY A 1 92 ? 7.16 9.453 12.969 1 96.5 92 GLY A C 1
ATOM 703 O O . GLY A 1 92 ? 6.957 10.016 11.891 1 96.5 92 GLY A O 1
ATOM 704 N N . MET A 1 93 ? 7.133 8.156 13.18 1 97.88 93 MET A N 1
ATOM 705 C CA . MET A 1 93 ? 6.684 7.242 12.133 1 97.88 93 MET A CA 1
ATOM 706 C C . MET A 1 93 ? 5.211 6.887 12.312 1 97.88 93 MET A C 1
ATOM 708 O O . MET A 1 93 ? 4.781 6.555 13.414 1 97.88 93 MET A O 1
ATOM 712 N N . TYR A 1 94 ? 4.504 6.965 11.18 1 97.75 94 TYR A N 1
ATOM 713 C CA . TYR A 1 94 ? 3.061 6.754 11.203 1 97.75 94 TYR A CA 1
ATOM 714 C C . TYR A 1 94 ? 2.645 5.723 10.164 1 97.75 94 TYR A C 1
ATOM 716 O O . TYR A 1 94 ? 3.355 5.504 9.18 1 97.75 94 TYR A O 1
ATOM 724 N N . LYS A 1 95 ? 1.518 5.113 10.453 1 98.44 95 LYS A N 1
ATOM 725 C CA . LYS A 1 95 ? 0.856 4.18 9.539 1 98.44 95 LYS A CA 1
ATOM 726 C C . LYS A 1 95 ? -0.629 4.508 9.406 1 98.44 95 LYS A C 1
ATOM 728 O O . LYS A 1 95 ? -1.331 4.652 10.406 1 98.44 95 LYS A O 1
ATOM 733 N N . ILE A 1 96 ? -1.029 4.719 8.188 1 98.5 96 ILE A N 1
ATOM 734 C CA . ILE A 1 96 ? -2.451 4.863 7.895 1 98.5 96 ILE A CA 1
ATOM 735 C C . ILE A 1 96 ? -2.965 3.604 7.203 1 98.5 96 ILE A C 1
ATOM 737 O O . ILE A 1 96 ? -2.41 3.176 6.188 1 98.5 96 ILE A O 1
ATOM 741 N N . GLU A 1 97 ? -3.99 3 7.758 1 98.69 97 GLU A N 1
ATOM 742 C CA . GLU A 1 97 ? -4.594 1.804 7.18 1 98.69 97 GLU A CA 1
ATOM 743 C C . GLU A 1 97 ? -6.012 2.084 6.684 1 98.69 97 GLU A C 1
ATOM 745 O O . GLU A 1 97 ? -6.824 2.66 7.406 1 98.69 97 GLU A O 1
ATOM 750 N N . PHE A 1 98 ? -6.262 1.701 5.457 1 98.88 98 PHE A N 1
ATOM 751 C CA . PHE A 1 98 ? -7.562 1.865 4.816 1 98.88 98 PHE A CA 1
ATOM 752 C C . PHE A 1 98 ? -8.281 0.528 4.711 1 98.88 98 PHE A C 1
ATOM 754 O O . PHE A 1 98 ? -7.762 -0.422 4.121 1 98.88 98 PHE A O 1
ATOM 761 N N . ALA A 1 99 ? -9.477 0.471 5.219 1 98.81 99 ALA A N 1
ATOM 762 C CA . ALA A 1 99 ? -10.266 -0.755 5.141 1 98.81 99 ALA A CA 1
ATOM 763 C C . ALA A 1 99 ? -10.898 -0.915 3.76 1 98.81 99 ALA A C 1
ATOM 765 O O . ALA A 1 99 ? -12.125 -0.912 3.625 1 98.81 99 ALA A O 1
ATOM 766 N N . THR A 1 100 ? -10.086 -1.233 2.824 1 98.81 100 THR A N 1
ATOM 767 C CA . THR A 1 100 ? -10.531 -1.25 1.436 1 98.81 100 THR A CA 1
ATOM 768 C C . THR A 1 100 ? -11.438 -2.449 1.172 1 98.81 100 THR A C 1
ATOM 770 O O . THR A 1 100 ? -12.469 -2.322 0.504 1 98.81 100 THR A O 1
ATOM 773 N N . LYS A 1 101 ? -11.062 -3.596 1.716 1 98.69 101 LYS A N 1
ATOM 774 C CA . LYS A 1 101 ? -11.852 -4.797 1.458 1 98.69 101 LYS A CA 1
ATOM 775 C C . LYS A 1 101 ? -13.281 -4.633 1.972 1 98.69 101 LYS A C 1
ATOM 777 O O . LYS A 1 101 ? -14.234 -5.016 1.294 1 98.69 101 LYS A O 1
ATOM 782 N N . ALA A 1 102 ? -13.398 -4.109 3.137 1 98.62 102 ALA A N 1
ATOM 783 C CA . ALA A 1 102 ? -14.711 -3.904 3.729 1 98.62 102 ALA A CA 1
ATOM 784 C C . ALA A 1 102 ? -15.57 -2.988 2.855 1 98.62 102 ALA A C 1
ATOM 786 O O . ALA A 1 102 ? -16.766 -3.215 2.697 1 98.62 102 ALA A O 1
ATOM 787 N N . TYR A 1 103 ? -14.977 -1.972 2.295 1 98.81 103 TYR A N 1
ATOM 788 C CA . TYR A 1 103 ? -15.688 -1.053 1.413 1 98.81 103 TYR A CA 1
ATOM 789 C C . TYR A 1 103 ? -16.25 -1.786 0.205 1 98.81 103 TYR A C 1
ATOM 791 O O . TYR A 1 103 ? -17.438 -1.646 -0.113 1 98.81 103 TYR A O 1
ATOM 799 N N . TRP A 1 104 ? -15.484 -2.578 -0.457 1 98.69 104 TRP A N 1
ATOM 800 C CA . TRP A 1 104 ? -15.906 -3.297 -1.652 1 98.69 104 TRP A CA 1
ATOM 801 C C . TRP A 1 104 ? -16.953 -4.352 -1.309 1 98.69 104 TRP A C 1
ATOM 803 O O . TRP A 1 104 ? -17.906 -4.559 -2.062 1 98.69 104 TRP A O 1
ATOM 813 N N . LYS A 1 105 ? -16.734 -4.992 -0.167 1 98.44 105 LYS A N 1
ATOM 814 C CA . LYS A 1 105 ? -17.672 -6.012 0.268 1 98.44 105 LYS A CA 1
ATOM 815 C C . LYS A 1 105 ? -19.078 -5.426 0.435 1 98.44 105 LYS A C 1
ATOM 817 O O . LYS A 1 105 ? -20.062 -6.062 0.079 1 98.44 105 LYS A O 1
ATOM 822 N N . GLU A 1 106 ? -19.141 -4.273 0.965 1 97.88 106 GLU A N 1
ATOM 823 C CA . GLU A 1 106 ? -20.422 -3.602 1.145 1 97.88 106 GLU A CA 1
ATOM 824 C C . GLU A 1 106 ? -21.109 -3.363 -0.195 1 97.88 106 GLU A C 1
ATOM 826 O O . GLU A 1 106 ? -22.344 -3.303 -0.264 1 97.88 106 GLU A O 1
ATOM 831 N N . LEU A 1 107 ? -20.375 -3.273 -1.204 1 97 107 LEU A N 1
ATOM 832 C CA . LEU A 1 107 ? -20.906 -3.029 -2.539 1 97 107 LEU A CA 1
ATOM 833 C C . LEU A 1 107 ? -21.109 -4.34 -3.295 1 97 107 LEU A C 1
ATOM 835 O O . LEU A 1 107 ? -21.453 -4.332 -4.48 1 97 107 LEU A O 1
ATOM 839 N N . GLY A 1 108 ? -20.766 -5.453 -2.658 1 97.81 108 GLY A N 1
ATOM 840 C CA . GLY A 1 108 ? -20.922 -6.762 -3.271 1 97.81 108 GLY A CA 1
ATOM 841 C C . GLY A 1 108 ? -19.781 -7.137 -4.195 1 97.81 108 GLY A C 1
ATOM 842 O O . GLY A 1 108 ? -19.953 -7.988 -5.074 1 97.81 108 GLY A O 1
ATOM 843 N N . ILE A 1 109 ? -18.719 -6.527 -4.07 1 97.94 109 ILE A N 1
ATOM 844 C CA . ILE A 1 109 ? -17.578 -6.766 -4.938 1 97.94 109 ILE A CA 1
ATOM 845 C C . ILE A 1 109 ? -16.484 -7.484 -4.156 1 97.94 109 ILE A C 1
ATOM 847 O O . ILE A 1 109 ? -16.141 -7.094 -3.033 1 97.94 109 ILE A O 1
ATOM 851 N N . THR A 1 110 ? -15.969 -8.562 -4.727 1 96.75 110 THR A N 1
ATOM 852 C CA . THR A 1 110 ? -14.812 -9.25 -4.152 1 96.75 110 THR A CA 1
ATOM 853 C C . THR A 1 110 ? -13.516 -8.547 -4.535 1 96.75 110 THR A C 1
ATOM 855 O O . THR A 1 110 ? -13.25 -8.328 -5.719 1 96.75 110 THR A O 1
ATOM 858 N N . ALA A 1 111 ? -12.742 -8.195 -3.531 1 98.25 111 ALA A N 1
ATOM 859 C CA . ALA A 1 111 ? -11.492 -7.473 -3.77 1 98.25 111 ALA A CA 1
ATOM 860 C C . ALA A 1 111 ? -10.281 -8.336 -3.406 1 98.25 111 ALA A C 1
ATOM 862 O O . ALA A 1 111 ? -10.383 -9.234 -2.57 1 98.25 111 ALA A O 1
ATOM 863 N N . PHE A 1 112 ? -9.234 -8.039 -4.07 1 98.56 112 PHE A N 1
ATOM 864 C CA . PHE A 1 112 ? -7.992 -8.773 -3.873 1 98.56 112 PHE A CA 1
ATOM 865 C C . PHE A 1 112 ? -7.305 -8.344 -2.58 1 98.56 112 PHE A C 1
ATOM 867 O O . PHE A 1 112 ? -6.891 -9.188 -1.782 1 98.56 112 PHE A O 1
ATOM 874 N N . HIS A 1 113 ? -7.145 -7.016 -2.408 1 98.75 113 HIS A N 1
ATOM 875 C CA . HIS A 1 113 ? -6.355 -6.496 -1.298 1 98.75 113 HIS A CA 1
ATOM 876 C C . HIS A 1 113 ? -7.145 -6.535 0.007 1 98.75 113 HIS A C 1
ATOM 878 O O . HIS A 1 113 ? -8.289 -6.078 0.059 1 98.75 113 HIS A O 1
ATOM 884 N N . GLU A 1 114 ? -6.527 -7.023 1.021 1 98.62 114 GLU A N 1
ATOM 885 C CA . GLU A 1 114 ? -7.18 -7.066 2.328 1 98.62 114 GLU A CA 1
ATOM 886 C C . GLU A 1 114 ? -7.398 -5.66 2.881 1 98.62 114 GLU A C 1
ATOM 888 O O . GLU A 1 114 ? -8.43 -5.387 3.496 1 98.62 114 GLU A O 1
ATOM 893 N N . TYR A 1 115 ? -6.5 -4.84 2.789 1 98.75 115 TYR A N 1
ATOM 894 C CA . TYR A 1 115 ? -6.473 -3.416 3.115 1 98.75 115 TYR A CA 1
ATOM 895 C C . TYR A 1 115 ? -5.352 -2.707 2.365 1 98.75 115 TYR A C 1
ATOM 897 O O . TYR A 1 115 ? -4.574 -3.344 1.648 1 98.75 115 TYR A O 1
ATOM 905 N N . ALA A 1 116 ? -5.348 -1.465 2.385 1 98.75 116 ALA A N 1
ATOM 906 C CA . ALA A 1 116 ? -4.207 -0.661 1.947 1 98.75 116 ALA A CA 1
ATOM 907 C C . ALA A 1 116 ? -3.57 0.073 3.125 1 98.75 116 ALA A C 1
ATOM 909 O O . ALA A 1 116 ? -4.25 0.404 4.098 1 98.75 116 ALA A O 1
ATOM 910 N N . GLU A 1 117 ? -2.318 0.327 3.027 1 98.38 117 GLU A N 1
ATOM 911 C CA . GLU A 1 117 ? -1.671 1.073 4.102 1 98.38 117 GLU A CA 1
ATOM 912 C C . GLU A 1 117 ? -0.572 1.982 3.559 1 98.38 117 GLU A C 1
ATOM 914 O O . GLU A 1 117 ? -0.014 1.722 2.49 1 98.38 117 GLU A O 1
ATOM 919 N N . VAL A 1 118 ? -0.333 2.994 4.254 1 98.56 118 VAL A N 1
ATOM 920 C CA . VAL A 1 118 ? 0.748 3.939 4 1 98.56 118 VAL A CA 1
ATOM 921 C C . VAL A 1 118 ? 1.576 4.129 5.266 1 98.56 118 VAL A C 1
ATOM 923 O O . VAL A 1 118 ? 1.042 4.496 6.316 1 98.56 118 VAL A O 1
ATOM 926 N N . VAL A 1 119 ? 2.885 3.854 5.195 1 98.62 119 VAL A N 1
ATOM 927 C CA . VAL A 1 119 ? 3.811 4.09 6.297 1 98.62 119 VAL A CA 1
ATOM 928 C C . VAL A 1 119 ? 4.801 5.191 5.914 1 98.62 119 VAL A C 1
ATOM 930 O O . VAL A 1 119 ? 5.383 5.16 4.828 1 98.62 119 VAL A O 1
ATOM 933 N N . PHE A 1 120 ? 4.953 6.117 6.832 1 98.31 120 PHE A N 1
ATOM 934 C CA . PHE A 1 120 ? 5.793 7.262 6.504 1 98.31 120 PHE A CA 1
ATOM 935 C C . PHE A 1 120 ? 6.332 7.914 7.773 1 98.31 120 PHE A C 1
ATOM 937 O O . PHE A 1 120 ? 5.773 7.738 8.859 1 98.31 120 PHE A O 1
ATOM 944 N N . THR A 1 121 ? 7.406 8.648 7.617 1 97.56 121 THR A N 1
ATOM 945 C CA . THR A 1 121 ? 7.949 9.484 8.68 1 97.56 121 THR A CA 1
ATOM 946 C C . THR A 1 121 ? 7.469 10.922 8.531 1 97.56 121 THR A C 1
ATOM 948 O O . THR A 1 121 ? 7.609 11.531 7.469 1 97.56 121 THR A O 1
ATOM 951 N N . ALA A 1 122 ? 6.891 11.391 9.609 1 95.94 122 ALA A N 1
ATOM 952 C CA . ALA A 1 122 ? 6.348 12.75 9.57 1 95.94 122 ALA A CA 1
ATOM 953 C C . ALA A 1 122 ? 7.27 13.727 10.297 1 95.94 122 ALA A C 1
ATOM 955 O O . ALA A 1 122 ? 7.926 13.367 11.273 1 95.94 122 ALA A O 1
ATOM 956 N N . HIS A 1 123 ? 7.246 14.961 9.789 1 94.81 123 HIS A N 1
ATOM 957 C CA . HIS A 1 123 ? 7.848 16.125 10.422 1 94.81 123 HIS A CA 1
ATOM 958 C C . HIS A 1 123 ? 9.344 15.922 10.641 1 94.81 123 HIS A C 1
ATOM 960 O O . HIS A 1 123 ? 9.867 16.234 11.719 1 94.81 123 HIS A O 1
ATOM 966 N N . ASP A 1 124 ? 9.945 15.328 9.898 1 88.44 124 ASP A N 1
ATOM 967 C CA . ASP A 1 124 ? 11.391 15.156 9.914 1 88.44 124 ASP A CA 1
ATOM 968 C C . ASP A 1 124 ? 12.023 15.742 8.656 1 88.44 124 ASP A C 1
ATOM 970 O O . ASP A 1 124 ? 11.875 15.195 7.566 1 88.44 124 ASP A O 1
ATOM 974 N N . PRO A 1 125 ? 12.68 16.766 8.656 1 85.94 125 PRO A N 1
ATOM 975 C CA . PRO A 1 125 ? 13.219 17.391 9.867 1 85.94 125 PRO A CA 1
ATOM 976 C C . PRO A 1 125 ? 12.352 18.531 10.375 1 85.94 125 PRO A C 1
ATOM 978 O O . PRO A 1 125 ? 12.555 19.016 11.492 1 85.94 125 PRO A O 1
ATOM 981 N N . VAL A 1 126 ? 11.461 18.969 9.57 1 88.88 126 VAL A N 1
ATOM 982 C CA . VAL A 1 126 ? 10.688 20.141 9.945 1 88.88 126 VAL A CA 1
ATOM 983 C C . VAL A 1 126 ? 9.195 19.812 9.891 1 88.88 126 VAL A C 1
ATOM 985 O O . VAL A 1 126 ? 8.789 18.828 9.273 1 88.88 126 VAL A O 1
ATOM 988 N N . HIS A 1 127 ? 8.508 20.672 10.578 1 91.62 127 HIS A N 1
ATOM 989 C CA . HIS A 1 127 ? 7.051 20.547 10.57 1 91.62 127 HIS A CA 1
ATOM 990 C C . HIS A 1 127 ? 6.492 20.719 9.164 1 91.62 127 HIS A C 1
ATOM 992 O O . HIS A 1 127 ? 6.918 21.609 8.422 1 91.62 127 HIS A O 1
ATOM 998 N N . ARG A 1 128 ? 5.578 19.75 8.734 1 93.19 128 ARG A N 1
ATOM 999 C CA . ARG A 1 128 ? 4.953 19.766 7.418 1 93.19 128 ARG A CA 1
ATOM 1000 C C . ARG A 1 128 ? 3.467 19.438 7.508 1 93.19 128 ARG A C 1
ATOM 1002 O O . ARG A 1 128 ? 2.984 19.016 8.562 1 93.19 128 ARG A O 1
ATOM 1009 N N . HIS A 1 129 ? 2.799 19.75 6.445 1 93.62 129 HIS A N 1
ATOM 1010 C CA . HIS A 1 129 ? 1.438 19.266 6.234 1 93.62 129 HIS A CA 1
ATOM 1011 C C . HIS A 1 129 ? 1.4 18.141 5.203 1 93.62 129 HIS A C 1
ATOM 1013 O O . HIS A 1 129 ? 2.207 18.125 4.27 1 93.62 129 HIS A O 1
ATOM 1019 N N . TYR A 1 130 ? 0.456 17.297 5.434 1 96.19 130 TYR A N 1
ATOM 1020 C CA . TYR A 1 130 ? 0.417 16.094 4.609 1 96.19 130 TYR A CA 1
ATOM 1021 C C . TYR A 1 130 ? -0.976 15.867 4.031 1 96.19 130 TYR A C 1
ATOM 1023 O O . TYR A 1 130 ? -1.979 16.047 4.723 1 96.19 130 TYR A O 1
ATOM 1031 N N . THR A 1 131 ? -1.027 15.547 2.756 1 96.56 131 THR A N 1
ATOM 1032 C CA . THR A 1 131 ? -2.205 14.953 2.131 1 96.56 131 THR A CA 1
ATOM 1033 C C . THR A 1 131 ? -1.899 13.539 1.634 1 96.56 131 THR A C 1
ATOM 1035 O O . THR A 1 131 ? -0.943 13.336 0.884 1 96.56 131 THR A O 1
ATOM 1038 N N . ILE A 1 132 ? -2.652 12.617 2.137 1 98.44 132 ILE A N 1
ATOM 1039 C CA . ILE A 1 132 ? -2.557 11.242 1.656 1 98.44 132 ILE A CA 1
ATOM 1040 C C . ILE A 1 132 ? -3.811 10.883 0.862 1 98.44 132 ILE A C 1
ATOM 1042 O O . ILE A 1 132 ? -4.922 10.93 1.393 1 98.44 132 ILE A O 1
ATOM 1046 N N . ALA A 1 133 ? -3.555 10.539 -0.36 1 98.75 133 ALA A N 1
ATOM 1047 C CA . ALA A 1 133 ? -4.656 10.203 -1.257 1 98.75 133 ALA A CA 1
ATOM 1048 C C . ALA A 1 133 ? -4.59 8.734 -1.685 1 98.75 133 ALA A C 1
ATOM 1050 O O . ALA A 1 133 ? -3.525 8.25 -2.076 1 98.75 133 ALA A O 1
ATOM 1051 N N . LEU A 1 134 ? -5.742 8.07 -1.58 1 98.94 134 LEU A N 1
ATOM 1052 C CA . LEU A 1 134 ? -5.871 6.688 -2.029 1 98.94 134 LEU A CA 1
ATOM 1053 C C . LEU A 1 134 ? -6.883 6.578 -3.164 1 98.94 134 LEU A C 1
ATOM 1055 O O . LEU A 1 134 ? -8.055 6.93 -2.996 1 98.94 134 LEU A O 1
ATOM 1059 N N . LEU A 1 135 ? -6.414 6.199 -4.305 1 98.88 135 LEU A N 1
ATOM 1060 C CA . LEU A 1 135 ? -7.281 5.773 -5.398 1 98.88 135 LEU A CA 1
ATOM 1061 C C . LEU A 1 135 ? -7.41 4.254 -5.43 1 98.88 135 LEU A C 1
ATOM 1063 O O . LEU A 1 135 ? -6.418 3.547 -5.629 1 98.88 135 LEU A O 1
ATOM 1067 N N . MET A 1 136 ? -8.648 3.768 -5.281 1 98.5 136 MET A N 1
ATOM 1068 C CA . MET A 1 136 ? -8.727 2.318 -5.109 1 98.5 136 MET A CA 1
ATOM 1069 C C . MET A 1 136 ? -9.641 1.692 -6.152 1 98.5 136 MET A C 1
ATOM 1071 O O . MET A 1 136 ? -10.656 2.281 -6.527 1 98.5 136 MET A O 1
ATOM 1075 N N . ASN A 1 137 ? -9.25 0.543 -6.605 1 98.69 137 ASN A N 1
ATOM 1076 C CA . ASN A 1 137 ? -9.984 -0.48 -7.348 1 98.69 137 ASN A CA 1
ATOM 1077 C C . ASN A 1 137 ? -9.883 -1.843 -6.664 1 98.69 137 ASN A C 1
ATOM 1079 O O . ASN A 1 137 ? -9.023 -2.053 -5.809 1 98.69 137 ASN A O 1
ATOM 1083 N N . PRO A 1 138 ? -10.766 -2.771 -7.023 1 98.62 138 PRO A N 1
ATOM 1084 C CA . PRO A 1 138 ? -10.766 -4.055 -6.32 1 98.62 138 PRO A CA 1
ATOM 1085 C C . PRO A 1 138 ? -9.43 -4.789 -6.422 1 98.62 138 PRO A C 1
ATOM 1087 O O . PRO A 1 138 ? -9.047 -5.512 -5.504 1 98.62 138 PRO A O 1
ATOM 1090 N N . PHE A 1 139 ? -8.68 -4.602 -7.531 1 98.69 139 PHE A N 1
ATOM 1091 C CA . PHE A 1 139 ? -7.445 -5.352 -7.715 1 98.69 139 PHE A CA 1
ATOM 1092 C C . PHE A 1 139 ? -6.254 -4.414 -7.84 1 98.69 139 PHE A C 1
ATOM 1094 O O . PHE A 1 139 ? -5.152 -4.84 -8.195 1 98.69 139 PHE A O 1
ATOM 1101 N N . SER A 1 140 ? -6.465 -3.137 -7.504 1 98.81 140 SER A N 1
ATOM 1102 C CA . SER A 1 140 ? -5.383 -2.162 -7.57 1 98.81 140 SER A CA 1
ATOM 1103 C C . SER A 1 140 ? -5.656 -0.97 -6.656 1 98.81 140 SER A C 1
ATOM 1105 O O . SER A 1 140 ? -6.816 -0.617 -6.422 1 98.81 140 SER A O 1
ATOM 1107 N N . TYR A 1 141 ? -4.59 -0.427 -6.109 1 98.88 141 TYR A N 1
ATOM 1108 C CA . TYR A 1 141 ? -4.734 0.882 -5.484 1 98.88 141 TYR A CA 1
ATOM 1109 C C . TYR A 1 141 ? -3.463 1.705 -5.641 1 98.88 141 TYR A C 1
ATOM 1111 O O . TYR A 1 141 ? -2.381 1.151 -5.855 1 98.88 141 TYR A O 1
ATOM 1119 N N . THR A 1 142 ? -3.666 3.01 -5.617 1 98.81 142 THR A N 1
ATOM 1120 C CA . THR A 1 142 ? -2.582 3.986 -5.641 1 98.81 142 THR A CA 1
ATOM 1121 C C . THR A 1 142 ? -2.588 4.832 -4.371 1 98.81 142 THR A C 1
ATOM 1123 O O . THR A 1 142 ? -3.621 5.387 -3.99 1 98.81 142 THR A O 1
ATOM 1126 N N . ALA A 1 143 ? -1.495 4.816 -3.684 1 98.88 143 ALA A N 1
ATOM 1127 C CA . ALA A 1 143 ? -1.297 5.68 -2.521 1 98.88 143 ALA A CA 1
ATOM 1128 C C . ALA A 1 143 ? -0.336 6.82 -2.844 1 98.88 143 ALA A C 1
ATOM 1130 O O . ALA A 1 143 ? 0.85 6.59 -3.09 1 98.88 143 ALA A O 1
ATOM 1131 N N . THR A 1 144 ? -0.851 8.023 -2.844 1 98.75 144 THR A N 1
ATOM 1132 C CA . THR A 1 144 ? -0.067 9.203 -3.184 1 98.75 144 THR A CA 1
ATOM 1133 C C . THR A 1 144 ? -0.012 10.18 -2.008 1 98.75 144 THR A C 1
ATOM 1135 O O . THR A 1 144 ? -1.021 10.406 -1.338 1 98.75 144 THR A O 1
ATOM 1138 N N . ALA A 1 145 ? 1.186 10.734 -1.822 1 98.56 145 ALA A N 1
ATOM 1139 C CA . ALA A 1 145 ? 1.354 11.742 -0.776 1 98.56 145 ALA A CA 1
ATOM 1140 C C . ALA A 1 145 ? 1.748 13.094 -1.37 1 98.56 145 ALA A C 1
ATOM 1142 O O . ALA A 1 145 ? 2.535 13.148 -2.316 1 98.56 145 ALA A O 1
ATOM 1143 N N . VAL A 1 146 ? 1.171 14.086 -0.839 1 97.56 146 VAL A N 1
ATOM 1144 C CA . VAL A 1 146 ? 1.599 15.469 -1.05 1 97.56 146 VAL A CA 1
ATOM 1145 C C . VAL A 1 146 ? 2.049 16.078 0.275 1 97.56 146 VAL A C 1
ATOM 1147 O O . VAL A 1 146 ? 1.309 16.047 1.262 1 97.56 146 VAL A O 1
ATOM 1150 N N . VAL A 1 147 ? 3.248 16.531 0.281 1 95.75 147 VAL A N 1
ATOM 1151 C CA . VAL A 1 147 ? 3.83 17.125 1.479 1 95.75 147 VAL A CA 1
ATOM 1152 C C . VAL A 1 147 ? 4.105 18.609 1.239 1 95.75 147 VAL A C 1
ATOM 1154 O O . VAL A 1 147 ? 4.766 18.984 0.265 1 95.75 147 VAL A O 1
ATOM 1157 N N . SER A 1 148 ? 3.516 19.391 2.092 1 92.62 148 SER A N 1
ATOM 1158 C CA . SER A 1 148 ? 3.654 20.828 1.88 1 92.62 148 SER A CA 1
ATOM 1159 C C . SER A 1 148 ? 4.055 21.547 3.166 1 92.62 148 SER A C 1
ATOM 1161 O O . SER A 1 148 ? 3.934 20.984 4.258 1 92.62 148 SER A O 1
ATOM 1163 N N . ASP A 1 149 ? 4.551 22.812 3.045 1 89.56 149 ASP A N 1
ATOM 1164 C CA . ASP A 1 149 ? 4.82 23.656 4.203 1 89.56 149 ASP A CA 1
ATOM 1165 C C . ASP A 1 149 ? 3.521 24.141 4.84 1 89.56 149 ASP A C 1
ATOM 1167 O O . ASP A 1 149 ? 2.547 24.422 4.141 1 89.56 149 ASP A O 1
ATOM 1171 N N . PRO A 1 150 ? 3.578 24.172 6.188 1 77 150 PRO A N 1
ATOM 1172 C CA . PRO A 1 150 ? 2.35 24.609 6.852 1 77 150 PRO A CA 1
ATOM 1173 C C . PRO A 1 150 ? 1.876 25.984 6.363 1 77 150 PRO A C 1
ATOM 1175 O O . PRO A 1 150 ? 0.682 26.281 6.434 1 77 150 PRO A O 1
ATOM 1178 N N . HIS A 1 151 ? 2.742 26.875 5.984 1 69.88 151 HIS A N 1
ATOM 1179 C CA . HIS A 1 151 ? 2.363 28.234 5.598 1 69.88 151 HIS A CA 1
ATOM 1180 C C . HIS A 1 151 ? 1.956 28.297 4.129 1 69.88 151 HIS A C 1
ATOM 1182 O O . HIS A 1 151 ? 1.48 29.328 3.656 1 69.88 151 HIS A O 1
ATOM 1188 N N . GLU A 1 152 ? 2.018 27.297 3.457 1 56.84 152 GLU A N 1
ATOM 1189 C CA . GLU A 1 152 ? 1.589 27.344 2.062 1 56.84 152 GLU A CA 1
ATOM 1190 C C . GLU A 1 152 ? 0.182 26.766 1.899 1 56.84 152 GLU A C 1
ATOM 1192 O O . GLU A 1 152 ? -0.195 25.828 2.598 1 56.84 152 GLU A O 1
ATOM 1197 N N . MET B 1 1 ? 50.875 2.77 -80.188 1 33.44 1 MET B N 1
ATOM 1198 C CA . MET B 1 1 ? 49.531 3.137 -79.688 1 33.44 1 MET B CA 1
ATOM 1199 C C . MET B 1 1 ? 49.094 2.211 -78.562 1 33.44 1 MET B C 1
ATOM 1201 O O . MET B 1 1 ? 48.781 1.041 -78.812 1 33.44 1 MET B O 1
ATOM 1205 N N . ALA B 1 2 ? 49.781 2.385 -77.312 1 39 2 ALA B N 1
ATOM 1206 C CA . ALA B 1 2 ? 49.688 1.59 -76.125 1 39 2 ALA B CA 1
ATOM 1207 C C . ALA B 1 2 ? 48.281 1.625 -75.562 1 39 2 ALA B C 1
ATOM 1209 O O . ALA B 1 2 ? 47.719 2.701 -75.312 1 39 2 ALA B O 1
ATOM 1210 N N . ILE B 1 3 ? 47.438 0.63 -75.938 1 41.84 3 ILE B N 1
ATOM 1211 C CA . ILE B 1 3 ? 46.094 0.376 -75.438 1 41.84 3 ILE B CA 1
ATOM 1212 C C . ILE B 1 3 ? 46.094 0.242 -73.938 1 41.84 3 ILE B C 1
ATOM 1214 O O . ILE B 1 3 ? 46.75 -0.643 -73.375 1 41.84 3 ILE B O 1
ATOM 1218 N N . HIS B 1 4 ? 46.156 1.393 -73.188 1 45.19 4 HIS B N 1
ATOM 1219 C CA . HIS B 1 4 ? 45.938 1.445 -71.75 1 45.19 4 HIS B CA 1
ATOM 1220 C C . HIS B 1 4 ? 44.625 0.792 -71.375 1 45.19 4 HIS B C 1
ATOM 1222 O O . HIS B 1 4 ? 43.562 1.18 -71.875 1 45.19 4 HIS B O 1
ATOM 1228 N N . SER B 1 5 ? 44.562 -0.558 -71.25 1 43 5 SER B N 1
ATOM 1229 C CA . SER B 1 5 ? 43.438 -1.324 -70.75 1 43 5 SER B CA 1
ATOM 1230 C C . SER B 1 5 ? 42.969 -0.809 -69.375 1 43 5 SER B C 1
ATOM 1232 O O . SER B 1 5 ? 43.781 -0.697 -68.438 1 43 5 SER B O 1
ATOM 1234 N N . LEU B 1 6 ? 42.031 0.127 -69.375 1 42.5 6 LEU B N 1
ATOM 1235 C CA . LEU B 1 6 ? 41.344 0.634 -68.188 1 42.5 6 LEU B CA 1
ATOM 1236 C C . LEU B 1 6 ? 40.656 -0.502 -67.438 1 42.5 6 LEU B C 1
ATOM 1238 O O . LEU B 1 6 ? 39.781 -1.192 -67.938 1 42.5 6 LEU B O 1
ATOM 1242 N N . LEU B 1 7 ? 41.375 -1.226 -66.5 1 43.97 7 LEU B N 1
ATOM 1243 C CA . LEU B 1 7 ? 40.844 -2.225 -65.625 1 43.97 7 LEU B CA 1
ATOM 1244 C C . LEU B 1 7 ? 39.75 -1.622 -64.688 1 43.97 7 LEU B C 1
ATOM 1246 O O . LEU B 1 7 ? 40.031 -0.665 -63.969 1 43.97 7 LEU B O 1
ATOM 1250 N N . SER B 1 8 ? 38.5 -1.638 -65.188 1 45.09 8 SER B N 1
ATOM 1251 C CA . SER B 1 8 ? 37.344 -1.208 -64.375 1 45.09 8 SER B CA 1
ATOM 1252 C C . SER B 1 8 ? 37.188 -2.066 -63.125 1 45.09 8 SER B C 1
ATOM 1254 O O . SER B 1 8 ? 37.062 -3.291 -63.219 1 45.09 8 SER B O 1
ATOM 1256 N N . LEU B 1 9 ? 37.812 -1.653 -62.031 1 43.16 9 LEU B N 1
ATOM 1257 C CA . LEU B 1 9 ? 37.656 -2.254 -60.719 1 43.16 9 LEU B CA 1
ATOM 1258 C C . LEU B 1 9 ? 36.188 -2.209 -60.281 1 43.16 9 LEU B C 1
ATOM 1260 O O . LEU B 1 9 ? 35.625 -1.128 -60.125 1 43.16 9 LEU B O 1
ATOM 1264 N N . LEU B 1 10 ? 35.344 -3.16 -60.812 1 43.25 10 LEU B N 1
ATOM 1265 C CA . LEU B 1 10 ? 33.969 -3.324 -60.312 1 43.25 10 LEU B CA 1
ATOM 1266 C C . LEU B 1 10 ? 33.969 -3.541 -58.781 1 43.25 10 LEU B C 1
ATOM 1268 O O . LEU B 1 10 ? 34.594 -4.492 -58.281 1 43.25 10 LEU B O 1
ATOM 1272 N N . LEU B 1 11 ? 33.906 -2.467 -58 1 43.62 11 LEU B N 1
ATOM 1273 C CA . LEU B 1 11 ? 33.719 -2.49 -56.562 1 43.62 11 LEU B CA 1
ATOM 1274 C C . LEU B 1 11 ? 32.438 -3.227 -56.188 1 43.62 11 LEU B C 1
ATOM 1276 O O . LEU B 1 11 ? 31.328 -2.799 -56.562 1 43.62 11 LEU B O 1
ATOM 1280 N N . LEU B 1 12 ? 32.406 -4.574 -56.125 1 44.12 12 LEU B N 1
ATOM 1281 C CA . LEU B 1 12 ? 31.266 -5.344 -55.656 1 44.12 12 LEU B CA 1
ATOM 1282 C C . LEU B 1 12 ? 30.875 -4.945 -54.25 1 44.12 12 LEU B C 1
ATOM 1284 O O . LEU B 1 12 ? 31.719 -4.91 -53.344 1 44.12 12 LEU B O 1
ATOM 1288 N N . PRO B 1 13 ? 29.766 -4.16 -54.062 1 45.72 13 PRO B N 1
ATOM 1289 C CA . PRO B 1 13 ? 29.312 -3.848 -52.688 1 45.72 13 PRO B CA 1
ATOM 1290 C C . PRO B 1 13 ? 29.031 -5.098 -51.875 1 45.72 13 PRO B C 1
ATOM 1292 O O . PRO B 1 13 ? 28.391 -6.039 -52.375 1 45.72 13 PRO B O 1
ATOM 1295 N N . LEU B 1 14 ? 29.906 -5.559 -51.031 1 43.59 14 LEU B N 1
ATOM 1296 C CA . LEU B 1 14 ? 29.656 -6.613 -50.031 1 43.59 14 LEU B CA 1
ATOM 1297 C C . LEU B 1 14 ? 28.484 -6.254 -49.156 1 43.59 14 LEU B C 1
ATOM 1299 O O . LEU B 1 14 ? 28.547 -5.277 -48.406 1 43.59 14 LEU B O 1
ATOM 1303 N N . PHE B 1 15 ? 27.219 -6.543 -49.594 1 40.84 15 PHE B N 1
ATOM 1304 C CA . PHE B 1 15 ? 26.078 -6.449 -48.688 1 40.84 15 PHE B CA 1
ATOM 1305 C C . PHE B 1 15 ? 26.25 -7.383 -47.5 1 40.84 15 PHE B C 1
ATOM 1307 O O . PHE B 1 15 ? 26.359 -8.602 -47.688 1 40.84 15 PHE B O 1
ATOM 1314 N N . CYS B 1 16 ? 26.875 -6.973 -46.375 1 42.75 16 CYS B N 1
ATOM 1315 C CA . CYS B 1 16 ? 26.844 -7.668 -45.094 1 42.75 16 CYS B CA 1
ATOM 1316 C C . CYS B 1 16 ? 25.406 -7.992 -44.688 1 42.75 16 CYS B C 1
ATOM 1318 O O . CYS B 1 16 ? 24.609 -7.09 -44.438 1 42.75 16 CYS B O 1
ATOM 1320 N N . PHE B 1 17 ? 24.828 -9.062 -45.219 1 40.31 17 PHE B N 1
ATOM 1321 C CA . PHE B 1 17 ? 23.594 -9.57 -44.625 1 40.31 17 PHE B CA 1
ATOM 1322 C C . PHE B 1 17 ? 23.766 -9.773 -43.125 1 40.31 17 PHE B C 1
ATOM 1324 O O . PHE B 1 17 ? 24.484 -10.672 -42.688 1 40.31 17 PHE B O 1
ATOM 1331 N N . CYS B 1 18 ? 23.656 -8.734 -42.312 1 42.97 18 CYS B N 1
ATOM 1332 C CA . CYS B 1 18 ? 23.438 -8.906 -40.875 1 42.97 18 CYS B CA 1
ATOM 1333 C C . CYS B 1 18 ? 22.328 -9.914 -40.594 1 42.97 18 CYS B C 1
ATOM 1335 O O . CYS B 1 18 ? 21.156 -9.641 -40.844 1 42.97 18 CYS B O 1
ATOM 1337 N N . HIS B 1 19 ? 22.531 -11.219 -40.844 1 41.88 19 HIS B N 1
ATOM 1338 C CA . HIS B 1 19 ? 21.578 -12.203 -40.312 1 41.88 19 HIS B CA 1
ATOM 1339 C C . HIS B 1 19 ? 21.266 -11.938 -38.844 1 41.88 19 HIS B C 1
ATOM 1341 O O . HIS B 1 19 ? 22.156 -12.016 -38 1 41.88 19 HIS B O 1
ATOM 1347 N N . ALA B 1 20 ? 20.312 -11.008 -38.562 1 38.97 20 ALA B N 1
ATOM 1348 C CA . ALA B 1 20 ? 19.75 -10.992 -37.219 1 38.97 20 ALA B CA 1
ATOM 1349 C C . ALA B 1 20 ? 19.312 -12.391 -36.781 1 38.97 20 ALA B C 1
ATOM 1351 O O . ALA B 1 20 ? 18.531 -13.039 -37.469 1 38.97 20 ALA B O 1
ATOM 1352 N N . ALA B 1 21 ? 20.203 -13.234 -36.219 1 41.47 21 ALA B N 1
ATOM 1353 C CA . ALA B 1 21 ? 19.719 -14.438 -35.531 1 41.47 21 ALA B CA 1
ATOM 1354 C C . ALA B 1 21 ? 18.422 -14.156 -34.781 1 41.47 21 ALA B C 1
ATOM 1356 O O . ALA B 1 21 ? 18.234 -13.062 -34.25 1 41.47 21 ALA B O 1
ATOM 1357 N N . PRO B 1 22 ? 17.312 -14.82 -35.125 1 38.56 22 PRO B N 1
ATOM 1358 C CA . PRO B 1 22 ? 16.125 -14.648 -34.281 1 38.56 22 PRO B CA 1
ATOM 1359 C C . PRO B 1 22 ? 16.469 -14.773 -32.781 1 38.56 22 PRO B C 1
ATOM 1361 O O . PRO B 1 22 ? 17.156 -15.719 -32.375 1 38.56 22 PRO B O 1
ATOM 1364 N N . VAL B 1 23 ? 16.844 -13.664 -32.094 1 39.59 23 VAL B N 1
ATOM 1365 C CA . VAL B 1 23 ? 16.781 -13.734 -30.641 1 39.59 23 VAL B CA 1
ATOM 1366 C C . VAL B 1 23 ? 15.555 -14.531 -30.219 1 39.59 23 VAL B C 1
ATOM 1368 O O . VAL B 1 23 ? 14.492 -14.43 -30.828 1 39.59 23 VAL B O 1
ATOM 1371 N N . ASP B 1 24 ? 15.688 -15.797 -29.906 1 35.53 24 ASP B N 1
ATOM 1372 C CA . ASP B 1 24 ? 14.648 -16.516 -29.188 1 35.53 24 ASP B CA 1
ATOM 1373 C C . ASP B 1 24 ? 13.875 -15.586 -28.25 1 35.53 24 ASP B C 1
ATOM 1375 O O . ASP B 1 24 ? 14.406 -15.133 -27.25 1 35.53 24 ASP B O 1
ATOM 1379 N N . HIS B 1 25 ? 13.195 -14.602 -28.891 1 37.62 25 HIS B N 1
ATOM 1380 C CA . HIS B 1 25 ? 12.266 -13.719 -28.188 1 37.62 25 HIS B CA 1
ATOM 1381 C C . HIS B 1 25 ? 11.352 -14.516 -27.25 1 37.62 25 HIS B C 1
ATOM 1383 O O . HIS B 1 25 ? 10.398 -13.961 -26.703 1 37.62 25 HIS B O 1
ATOM 1389 N N . ASP B 1 26 ? 11.414 -15.859 -27.453 1 35.94 26 ASP B N 1
ATOM 1390 C CA . ASP B 1 26 ? 10.289 -16.484 -26.766 1 35.94 26 ASP B CA 1
ATOM 1391 C C . ASP B 1 26 ? 10.281 -16.109 -25.281 1 35.94 26 ASP B C 1
ATOM 1393 O O . ASP B 1 26 ? 9.586 -16.75 -24.484 1 35.94 26 ASP B O 1
ATOM 1397 N N . ILE B 1 27 ? 11.414 -15.625 -24.812 1 37.62 27 ILE B N 1
ATOM 1398 C CA . ILE B 1 27 ? 11.312 -15.359 -23.391 1 37.62 27 ILE B CA 1
ATOM 1399 C C . ILE B 1 27 ? 10.297 -14.25 -23.141 1 37.62 27 ILE B C 1
ATOM 1401 O O . ILE B 1 27 ? 10.219 -13.703 -22.031 1 37.62 27 ILE B O 1
ATOM 1405 N N . HIS B 1 28 ? 9.883 -13.516 -24.312 1 37.75 28 HIS B N 1
ATOM 1406 C CA . HIS B 1 28 ? 9.094 -12.32 -24.062 1 37.75 28 HIS B CA 1
ATOM 1407 C C . HIS B 1 28 ? 8.008 -12.578 -23.031 1 37.75 28 HIS B C 1
ATOM 1409 O O . HIS B 1 28 ? 7.953 -13.656 -22.438 1 37.75 28 HIS B O 1
ATOM 1415 N N . GLY B 1 29 ? 6.695 -11.898 -23.25 1 37.25 29 GLY B N 1
ATOM 1416 C CA . GLY B 1 29 ? 5.527 -11.5 -22.469 1 37.25 29 GLY B CA 1
ATOM 1417 C C . GLY B 1 29 ? 4.734 -12.68 -21.938 1 37.25 29 GLY B C 1
ATOM 1418 O O . GLY B 1 29 ? 3.707 -12.492 -21.281 1 37.25 29 GLY B O 1
ATOM 1419 N N . THR B 1 30 ? 4.633 -13.711 -22.844 1 39.91 30 THR B N 1
ATOM 1420 C CA . THR B 1 30 ? 3.699 -14.773 -22.469 1 39.91 30 THR B CA 1
ATOM 1421 C C . THR B 1 30 ? 4.184 -15.508 -21.219 1 39.91 30 THR B C 1
ATOM 1423 O O . THR B 1 30 ? 4.031 -16.719 -21.109 1 39.91 30 THR B O 1
ATOM 1426 N N . ALA B 1 31 ? 5.23 -15.172 -20.703 1 40.69 31 ALA B N 1
ATOM 1427 C CA . ALA B 1 31 ? 5.613 -15.906 -19.5 1 40.69 31 ALA B CA 1
ATOM 1428 C C . ALA B 1 31 ? 4.402 -16.156 -18.609 1 40.69 31 ALA B C 1
ATOM 1430 O O . ALA B 1 31 ? 3.998 -15.289 -17.844 1 40.69 31 ALA B O 1
ATOM 1431 N N . ASP B 1 32 ? 3.256 -16.422 -19.188 1 46.5 32 ASP B N 1
ATOM 1432 C CA . ASP B 1 32 ? 2.355 -17.156 -18.312 1 46.5 32 ASP B CA 1
ATOM 1433 C C . ASP B 1 32 ? 3.139 -18.016 -17.312 1 46.5 32 ASP B C 1
ATOM 1435 O O . ASP B 1 32 ? 3.498 -19.156 -17.609 1 46.5 32 ASP B O 1
ATOM 1439 N N . SER B 1 33 ? 4.188 -17.609 -16.891 1 50.31 33 SER B N 1
ATOM 1440 C CA . SER B 1 33 ? 5.152 -18.219 -15.977 1 50.31 33 SER B CA 1
ATOM 1441 C C . SER B 1 33 ? 4.465 -19.156 -14.992 1 50.31 33 SER B C 1
ATOM 1443 O O . SER B 1 33 ? 3.369 -18.859 -14.508 1 50.31 33 SER B O 1
ATOM 1445 N N . LYS B 1 34 ? 4.586 -20.453 -15.258 1 66.56 34 LYS B N 1
ATOM 1446 C CA . LYS B 1 34 ? 4.477 -21.547 -14.289 1 66.56 34 LYS B CA 1
ATOM 1447 C C . LYS B 1 34 ? 4.703 -21.031 -12.867 1 66.56 34 LYS B C 1
ATOM 1449 O O . LYS B 1 34 ? 4.723 -21.812 -11.914 1 66.56 34 LYS B O 1
ATOM 1454 N N . CYS B 1 35 ? 4.715 -19.672 -12.883 1 85.06 35 CYS B N 1
ATOM 1455 C CA . CYS B 1 35 ? 5.039 -19.156 -11.555 1 85.06 35 CYS B CA 1
ATOM 1456 C C . CYS B 1 35 ? 3.771 -18.906 -10.742 1 85.06 35 CYS B C 1
ATOM 1458 O O . CYS B 1 35 ? 2.891 -18.172 -11.172 1 85.06 35 CYS B O 1
ATOM 1460 N N . SER B 1 36 ? 3.691 -19.594 -9.703 1 90.19 36 SER B N 1
ATOM 1461 C CA . SER B 1 36 ? 2.529 -19.438 -8.836 1 90.19 36 SER B CA 1
ATOM 1462 C C . SER B 1 36 ? 2.381 -18.016 -8.344 1 90.19 36 SER B C 1
ATOM 1464 O O . SER B 1 36 ? 1.263 -17.5 -8.211 1 90.19 36 SER B O 1
ATOM 1466 N N . LEU B 1 37 ? 3.486 -17.344 -8.125 1 94.56 37 LEU B N 1
ATOM 1467 C CA . LEU B 1 37 ? 3.527 -15.938 -7.715 1 94.56 37 LEU B CA 1
ATOM 1468 C C . LEU B 1 37 ? 4.633 -15.188 -8.453 1 94.56 37 LEU B C 1
ATOM 1470 O O . LEU B 1 37 ? 5.816 -15.461 -8.242 1 94.56 37 LEU B O 1
ATOM 1474 N N . LEU B 1 38 ? 4.203 -14.297 -9.336 1 95.5 38 LEU B N 1
ATOM 1475 C CA . LEU B 1 38 ? 5.125 -13.414 -10.039 1 95.5 38 LEU B CA 1
ATOM 1476 C C . LEU B 1 38 ? 5.051 -11.992 -9.477 1 95.5 38 LEU B C 1
ATOM 1478 O O . LEU B 1 38 ? 3.961 -11.453 -9.289 1 95.5 38 LEU B O 1
ATOM 1482 N N . VAL B 1 39 ? 6.223 -11.453 -9.141 1 98.12 39 VAL B N 1
ATOM 1483 C CA . VAL B 1 39 ? 6.309 -10.07 -8.68 1 98.12 39 VAL B CA 1
ATOM 1484 C C . VAL B 1 39 ? 7.012 -9.219 -9.734 1 98.12 39 VAL B C 1
ATOM 1486 O O . VAL B 1 39 ? 8.062 -9.602 -10.258 1 98.12 39 VAL B O 1
ATOM 1489 N N . LYS B 1 40 ? 6.391 -8.094 -10.062 1 98.56 40 LYS B N 1
ATOM 1490 C CA . LYS B 1 40 ? 6.957 -7.125 -11 1 98.56 40 LYS B CA 1
ATOM 1491 C C . LYS B 1 40 ? 7.047 -5.738 -10.375 1 98.56 40 LYS B C 1
ATOM 1493 O O . LYS B 1 40 ? 6.086 -5.266 -9.766 1 98.56 40 LYS B O 1
ATOM 1498 N N . ILE B 1 41 ? 8.195 -5.117 -10.539 1 98.94 41 ILE B N 1
ATOM 1499 C CA . ILE B 1 41 ? 8.406 -3.795 -9.961 1 98.94 41 ILE B CA 1
ATOM 1500 C C . ILE B 1 41 ? 8.93 -2.838 -11.023 1 98.94 41 ILE B C 1
ATOM 1502 O O . ILE B 1 41 ? 9.906 -3.141 -11.711 1 98.94 41 ILE B O 1
ATOM 1506 N N . LEU B 1 42 ? 8.273 -1.743 -11.164 1 98.88 42 LEU B N 1
ATOM 1507 C CA . LEU B 1 42 ? 8.633 -0.724 -12.148 1 98.88 42 LEU B CA 1
ATOM 1508 C C . LEU B 1 42 ? 9 0.586 -11.461 1 98.88 42 LEU B C 1
ATOM 1510 O O . LEU B 1 42 ? 8.305 1.028 -10.539 1 98.88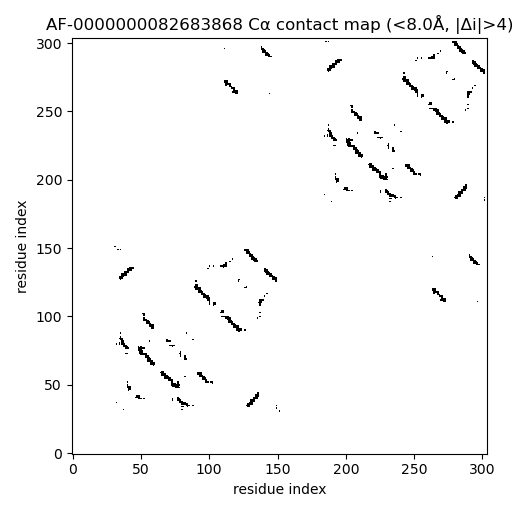 42 LEU B O 1
ATOM 1514 N N . ASP B 1 43 ? 10.109 1.178 -11.883 1 98.81 43 ASP B N 1
ATOM 1515 C CA . ASP B 1 43 ? 10.5 2.533 -11.516 1 98.81 43 ASP B CA 1
ATOM 1516 C C . ASP B 1 43 ? 9.766 3.57 -12.359 1 98.81 43 ASP B C 1
ATOM 1518 O O . ASP B 1 43 ? 10.094 3.779 -13.523 1 98.81 43 ASP B O 1
ATOM 1522 N N . GLY B 1 44 ? 8.914 4.223 -11.727 1 98.62 44 GLY B N 1
ATOM 1523 C CA . GLY B 1 44 ? 8.062 5.152 -12.453 1 98.62 44 GLY B CA 1
ATOM 1524 C C . GLY B 1 44 ? 8.742 6.473 -12.758 1 98.62 44 GLY B C 1
ATOM 1525 O O . GLY B 1 44 ? 8.289 7.227 -13.625 1 98.62 44 GLY B O 1
ATOM 1526 N N . VAL B 1 45 ? 9.781 6.836 -12.047 1 98.19 45 VAL B N 1
ATOM 1527 C CA . VAL B 1 45 ? 10.516 8.07 -12.289 1 98.19 45 VAL B CA 1
ATOM 1528 C C . VAL B 1 45 ? 11.328 7.945 -13.578 1 98.19 45 VAL B C 1
ATOM 1530 O O . VAL B 1 45 ? 11.289 8.836 -14.43 1 98.19 45 VAL B O 1
ATOM 1533 N N . ARG B 1 46 ? 11.945 6.824 -13.781 1 97.88 46 ARG B N 1
ATOM 1534 C CA . ARG B 1 46 ? 12.852 6.625 -14.914 1 97.88 46 ARG B CA 1
ATOM 1535 C C . ARG B 1 46 ? 12.164 5.828 -16.016 1 97.88 46 ARG B C 1
ATOM 1537 O O . ARG B 1 46 ? 12.688 5.727 -17.141 1 97.88 46 ARG B O 1
ATOM 1544 N N . GLY B 1 47 ? 11.094 5.246 -15.789 1 97.94 47 GLY B N 1
ATOM 1545 C CA . GLY B 1 47 ? 10.406 4.441 -16.781 1 97.94 47 GLY B CA 1
ATOM 1546 C C . GLY B 1 47 ? 11.133 3.156 -17.125 1 97.94 47 GLY B C 1
ATOM 1547 O O . GLY B 1 47 ? 11.18 2.752 -18.281 1 97.94 47 GLY B O 1
ATOM 1548 N N . ILE B 1 48 ? 11.734 2.539 -16.094 1 98.62 48 ILE B N 1
ATOM 1549 C CA . ILE B 1 48 ? 12.492 1.305 -16.281 1 98.62 48 ILE B CA 1
ATOM 1550 C C . ILE B 1 48 ? 12.117 0.298 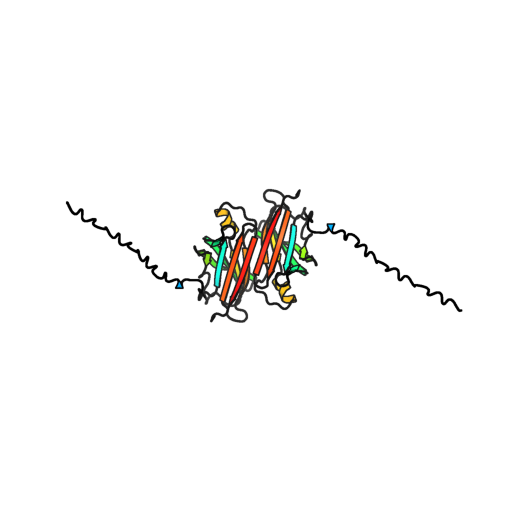-15.203 1 98.62 48 ILE B C 1
ATOM 1552 O O . ILE B 1 48 ? 11.539 0.666 -14.18 1 98.62 48 ILE B O 1
ATOM 1556 N N . PRO B 1 49 ? 12.453 -1.03 -15.484 1 98.75 49 PRO B N 1
ATOM 1557 C CA . PRO B 1 49 ? 12.297 -1.985 -14.383 1 98.75 49 PRO B CA 1
ATOM 1558 C C . PRO B 1 49 ? 13.141 -1.624 -13.164 1 98.75 49 PRO B C 1
ATOM 1560 O O . PRO B 1 49 ? 14.273 -1.155 -13.312 1 98.75 49 PRO B O 1
ATOM 1563 N N . ALA B 1 50 ? 12.547 -1.754 -12.039 1 98.81 50 ALA B N 1
ATOM 1564 C CA . ALA B 1 50 ? 13.297 -1.511 -10.812 1 98.81 50 ALA B CA 1
ATOM 1565 C C . ALA B 1 50 ? 14.133 -2.73 -10.43 1 98.81 50 ALA B C 1
ATOM 1567 O O . ALA B 1 50 ? 13.586 -3.773 -10.062 1 98.81 50 ALA B O 1
ATOM 1568 N N . THR B 1 51 ? 15.445 -2.605 -10.438 1 98.38 51 THR B N 1
ATOM 1569 C CA . THR B 1 51 ? 16.375 -3.699 -10.156 1 98.38 51 THR B CA 1
ATOM 1570 C C . THR B 1 51 ? 16.828 -3.664 -8.703 1 98.38 51 THR B C 1
ATOM 1572 O O . THR B 1 51 ? 17.016 -2.588 -8.133 1 98.38 51 THR B O 1
ATOM 1575 N N . ASN B 1 52 ? 16.969 -4.816 -8.109 1 98.5 52 ASN B N 1
ATOM 1576 C CA . ASN B 1 52 ? 17.578 -5 -6.797 1 98.5 52 ASN B CA 1
ATOM 1577 C C . ASN B 1 52 ? 16.688 -4.43 -5.691 1 98.5 52 ASN B C 1
ATOM 1579 O O . ASN B 1 52 ? 17.188 -3.914 -4.691 1 98.5 52 ASN B O 1
ATOM 1583 N N . VAL B 1 53 ? 15.414 -4.434 -5.941 1 98.88 53 VAL B N 1
ATOM 1584 C CA . VAL B 1 53 ? 14.484 -4.113 -4.867 1 98.88 53 VAL B CA 1
ATOM 1585 C C . VAL B 1 53 ? 14.305 -5.328 -3.957 1 98.88 53 VAL B C 1
ATOM 1587 O O . VAL B 1 53 ? 13.906 -6.402 -4.414 1 98.88 53 VAL B O 1
ATOM 1590 N N . ALA B 1 54 ? 14.625 -5.148 -2.689 1 98.75 54 ALA B N 1
ATOM 1591 C CA . ALA B 1 54 ? 14.414 -6.23 -1.732 1 98.75 54 ALA B CA 1
ATOM 1592 C C . ALA B 1 54 ? 12.922 -6.438 -1.467 1 98.75 54 ALA B C 1
ATOM 1594 O O . ALA B 1 54 ? 12.18 -5.473 -1.271 1 98.75 54 ALA B O 1
ATOM 1595 N N . VAL B 1 55 ? 12.539 -7.711 -1.464 1 98.69 55 VAL B N 1
ATOM 1596 C CA . VAL B 1 55 ? 11.156 -8.102 -1.217 1 98.69 55 VAL B CA 1
ATOM 1597 C C . VAL B 1 55 ? 11.109 -9.211 -0.17 1 98.69 55 VAL B C 1
ATOM 1599 O O . VAL B 1 55 ? 11.906 -10.156 -0.223 1 98.69 55 VAL B O 1
ATOM 1602 N N . GLN B 1 56 ? 10.219 -9.023 0.789 1 98.19 56 GLN B N 1
ATOM 1603 C CA . GLN B 1 56 ? 9.93 -10.047 1.786 1 98.19 56 GLN B CA 1
ATOM 1604 C C . GLN B 1 56 ? 8.477 -10.508 1.703 1 98.19 56 GLN B C 1
ATOM 1606 O O . GLN B 1 56 ? 7.57 -9.695 1.528 1 98.19 56 GLN B O 1
ATOM 1611 N N . ALA B 1 57 ? 8.336 -11.789 1.783 1 97.5 57 ALA B N 1
ATOM 1612 C CA . ALA B 1 57 ? 7.004 -12.383 1.79 1 97.5 57 ALA B CA 1
ATOM 1613 C C . ALA B 1 57 ? 6.711 -13.062 3.127 1 97.5 57 ALA B C 1
ATOM 1615 O O . ALA B 1 57 ? 7.547 -13.805 3.648 1 97.5 57 ALA B O 1
ATOM 1616 N N . TYR B 1 58 ? 5.512 -12.75 3.639 1 97.81 58 TYR B N 1
ATOM 1617 C CA . TYR B 1 58 ? 5.082 -13.312 4.914 1 97.81 58 TYR B CA 1
ATOM 1618 C C . TYR B 1 58 ? 3.777 -14.078 4.762 1 97.81 58 TYR B C 1
ATOM 1620 O O . TYR B 1 58 ? 2.984 -13.797 3.861 1 97.81 58 TYR B O 1
ATOM 1628 N N . ARG B 1 59 ? 3.664 -15.039 5.621 1 97.31 59 ARG B N 1
ATOM 1629 C CA . ARG B 1 59 ? 2.406 -15.758 5.762 1 97.31 59 ARG B CA 1
ATOM 1630 C C . ARG B 1 59 ? 1.815 -15.562 7.156 1 97.31 59 ARG B C 1
ATOM 1632 O O . ARG B 1 59 ? 2.543 -15.578 8.148 1 97.31 59 ARG B O 1
ATOM 1639 N N . LYS B 1 60 ? 0.518 -15.352 7.133 1 97.88 60 LYS B N 1
ATOM 1640 C CA . LYS B 1 60 ? -0.127 -15.195 8.43 1 97.88 60 LYS B CA 1
ATOM 1641 C C . LYS B 1 60 ? -0.28 -16.547 9.141 1 97.88 60 LYS B C 1
ATOM 1643 O O . LYS B 1 60 ? -0.781 -17.5 8.547 1 97.88 60 LYS B O 1
ATOM 1648 N N . ALA B 1 61 ? 0.163 -16.547 10.367 1 96.12 61 ALA B N 1
ATOM 1649 C CA . ALA B 1 61 ? 0.041 -17.75 11.18 1 96.12 61 ALA B CA 1
ATOM 1650 C C . ALA B 1 61 ? -1.324 -17.812 11.859 1 96.12 61 ALA B C 1
ATOM 1652 O O . ALA B 1 61 ? -2.105 -16.875 11.797 1 96.12 61 ALA B O 1
ATOM 1653 N N . GLU B 1 62 ? -1.558 -18.938 12.5 1 93.5 62 GLU B N 1
ATOM 1654 C CA . GLU B 1 62 ? -2.826 -19.172 13.188 1 93.5 62 GLU B CA 1
ATOM 1655 C C . GLU B 1 62 ? -3.014 -18.188 14.344 1 93.5 62 GLU B C 1
ATOM 1657 O O . GLU B 1 62 ? -4.141 -17.812 14.672 1 93.5 62 GLU B O 1
ATOM 1662 N N . ASP B 1 63 ? -1.916 -17.734 14.891 1 94.31 63 ASP B N 1
ATOM 1663 C CA . ASP B 1 63 ? -1.992 -16.797 16 1 94.31 63 ASP B CA 1
ATOM 1664 C C . ASP B 1 63 ? -2.043 -15.352 15.508 1 94.31 63 ASP B C 1
ATOM 1666 O O . ASP B 1 63 ? -1.817 -14.422 16.281 1 94.31 63 ASP B O 1
ATOM 1670 N N . ASP B 1 64 ? -2.164 -15.148 14.281 1 93.75 64 ASP B N 1
ATOM 1671 C CA . ASP B 1 64 ? -2.357 -13.852 13.625 1 93.75 64 ASP B CA 1
ATOM 1672 C C . ASP B 1 64 ? -1.035 -13.102 13.492 1 93.75 64 ASP B C 1
ATOM 1674 O O . ASP B 1 64 ? -1.023 -11.906 13.195 1 93.75 64 ASP B O 1
ATOM 1678 N N . THR B 1 65 ? 0.022 -13.797 13.711 1 95.31 65 THR B N 1
ATOM 1679 C CA . THR B 1 65 ? 1.331 -13.188 13.508 1 95.31 65 THR B CA 1
ATOM 1680 C C . THR B 1 65 ? 1.849 -13.477 12.102 1 95.31 65 THR B C 1
ATOM 1682 O O . THR B 1 65 ? 1.438 -14.445 11.469 1 95.31 65 THR B O 1
ATOM 1685 N N . TRP B 1 66 ? 2.633 -12.516 11.695 1 96.75 66 TRP B N 1
ATOM 1686 C CA . TRP B 1 66 ? 3.25 -12.68 10.383 1 96.75 66 TRP B CA 1
ATOM 1687 C C . TRP B 1 66 ? 4.578 -13.43 10.5 1 96.75 66 TRP B C 1
ATOM 1689 O O . TRP B 1 66 ? 5.43 -13.07 11.312 1 96.75 66 TRP B O 1
ATOM 1699 N N . THR B 1 67 ? 4.715 -14.469 9.609 1 96.19 67 THR B N 1
ATOM 1700 C CA . THR B 1 67 ? 5.953 -15.234 9.562 1 96.19 67 THR B CA 1
ATOM 1701 C C . THR B 1 67 ? 6.613 -15.117 8.188 1 96.19 67 THR B C 1
ATOM 1703 O O . THR B 1 67 ? 5.957 -15.297 7.16 1 96.19 67 THR B O 1
ATOM 1706 N N . LEU B 1 68 ? 7.914 -14.812 8.344 1 95.81 68 LEU B N 1
ATOM 1707 C CA . LEU B 1 68 ? 8.664 -14.742 7.09 1 95.81 68 LEU B CA 1
ATOM 1708 C C . LEU B 1 68 ? 8.688 -16.094 6.391 1 95.81 68 LEU B C 1
ATOM 1710 O O . LEU B 1 68 ? 8.992 -17.109 7.016 1 95.81 68 LEU B O 1
ATOM 1714 N N . PHE B 1 69 ? 8.336 -15.953 5.141 1 89.69 69 PHE B N 1
ATOM 1715 C CA . PHE B 1 69 ? 8.211 -17.219 4.422 1 89.69 69 PHE B CA 1
ATOM 1716 C C . PHE B 1 69 ? 9.156 -17.25 3.227 1 89.69 69 PHE B C 1
ATOM 1718 O O . PHE B 1 69 ? 9.602 -18.312 2.807 1 89.69 69 PHE B O 1
ATOM 1725 N N . ALA B 1 70 ? 9.438 -16.188 2.627 1 94.06 70 ALA B N 1
ATOM 1726 C CA . ALA B 1 70 ? 10.32 -16.078 1.472 1 94.06 70 ALA B CA 1
ATOM 1727 C C . ALA B 1 70 ? 10.867 -14.656 1.334 1 94.06 70 ALA B C 1
ATOM 1729 O O . ALA B 1 70 ? 10.297 -13.703 1.872 1 94.06 70 ALA B O 1
ATOM 1730 N N . SER B 1 71 ? 12.047 -14.555 0.755 1 96.62 71 SER B N 1
ATOM 1731 C CA . SER B 1 71 ? 12.625 -13.25 0.441 1 96.62 71 SER B CA 1
ATOM 1732 C C . SER B 1 71 ? 13.422 -13.305 -0.858 1 96.62 71 SER B C 1
ATOM 1734 O O . SER B 1 71 ? 13.812 -14.375 -1.312 1 96.62 71 SER B O 1
ATOM 1736 N N . GLY B 1 72 ? 13.555 -12.156 -1.443 1 96.88 72 GLY B N 1
ATOM 1737 C CA . GLY B 1 72 ? 14.297 -12.055 -2.688 1 96.88 72 GLY B CA 1
ATOM 1738 C C . GLY B 1 72 ? 14.523 -10.625 -3.129 1 96.88 72 GLY B C 1
ATOM 1739 O O . GLY B 1 72 ? 14.195 -9.68 -2.4 1 96.88 72 GLY B O 1
ATOM 1740 N N . LYS B 1 73 ? 15.25 -10.508 -4.281 1 98.25 73 LYS B N 1
ATOM 1741 C CA . LYS B 1 73 ? 15.477 -9.219 -4.934 1 98.25 73 LYS B CA 1
ATOM 1742 C C . LYS B 1 73 ? 15.055 -9.266 -6.398 1 98.25 73 LYS B C 1
ATOM 1744 O O . LYS B 1 73 ? 15.242 -10.281 -7.074 1 98.25 73 LYS B O 1
ATOM 1749 N N . SER B 1 74 ? 14.5 -8.102 -6.812 1 98.5 74 SER B N 1
ATOM 1750 C CA . SER B 1 74 ? 14.094 -8.062 -8.211 1 98.5 74 SER B CA 1
ATOM 1751 C C . SER B 1 74 ? 15.297 -8.141 -9.141 1 98.5 74 SER B C 1
ATOM 1753 O O . SER B 1 74 ? 16.359 -7.605 -8.836 1 98.5 74 SER B O 1
ATOM 1755 N N . SER B 1 75 ? 15.117 -8.812 -10.289 1 98 75 SER B N 1
ATOM 1756 C CA . SER B 1 75 ? 16.141 -8.969 -11.32 1 98 75 SER B CA 1
ATOM 1757 C C . SER B 1 75 ? 16.328 -7.691 -12.125 1 98 75 SER B C 1
ATOM 1759 O O . SER B 1 75 ? 15.695 -6.672 -11.836 1 98 75 SER B O 1
ATOM 1761 N N . LYS B 1 76 ? 17.219 -7.812 -13.125 1 97.69 76 LYS B N 1
ATOM 1762 C CA . LYS B 1 76 ? 17.422 -6.691 -14.039 1 97.69 76 LYS B CA 1
ATOM 1763 C C . LYS B 1 76 ? 16.156 -6.371 -14.82 1 97.69 76 LYS B C 1
ATOM 1765 O O . LYS B 1 76 ? 16.031 -5.285 -15.391 1 97.69 76 LYS B O 1
ATOM 1770 N N . PHE B 1 77 ? 15.219 -7.289 -14.844 1 97.75 77 PHE B N 1
ATOM 1771 C CA . PHE B 1 77 ? 13.953 -7.098 -15.539 1 97.75 77 PHE B CA 1
ATOM 1772 C C . PHE B 1 77 ? 12.875 -6.613 -14.578 1 97.75 77 PHE B C 1
ATOM 1774 O O . PHE B 1 77 ? 11.703 -6.5 -14.945 1 97.75 77 PHE B O 1
ATOM 1781 N N . GLY B 1 78 ? 13.25 -6.352 -13.32 1 98.69 78 GLY B N 1
ATOM 1782 C CA . GLY B 1 78 ? 12.305 -5.887 -12.328 1 98.69 78 GLY B CA 1
ATOM 1783 C C . GLY B 1 78 ? 11.352 -6.969 -11.859 1 98.69 78 GLY B C 1
ATOM 1784 O O . GLY B 1 78 ? 10.242 -6.676 -11.406 1 98.69 78 GLY B O 1
ATOM 1785 N N . GLU B 1 79 ? 11.797 -8.195 -12.023 1 98.44 79 GLU B N 1
ATOM 1786 C CA . GLU B 1 79 ? 10.898 -9.305 -11.734 1 98.44 79 GLU B CA 1
ATOM 1787 C C . GLU B 1 79 ? 11.5 -10.258 -10.703 1 98.44 79 GLU B C 1
ATOM 1789 O O . GLU B 1 79 ? 12.727 -10.336 -10.578 1 98.44 79 GLU B O 1
ATOM 1794 N N . ILE B 1 80 ? 10.602 -10.875 -9.977 1 97.44 80 ILE B N 1
ATOM 1795 C CA . ILE B 1 80 ? 10.93 -12 -9.109 1 97.44 80 ILE B CA 1
ATOM 1796 C C . ILE B 1 80 ? 10.047 -13.203 -9.461 1 97.44 80 ILE B C 1
ATOM 1798 O O . ILE B 1 80 ? 8.828 -13.148 -9.305 1 97.44 80 ILE B O 1
ATOM 1802 N N . HIS B 1 81 ? 10.57 -14.305 -9.883 1 91.81 81 HIS B N 1
ATOM 1803 C CA . HIS B 1 81 ? 9.844 -15.492 -10.32 1 91.81 81 HIS B CA 1
ATOM 1804 C C . HIS B 1 81 ? 9.828 -16.562 -9.227 1 91.81 81 HIS B C 1
ATOM 1806 O O . HIS B 1 81 ? 8.906 -17.375 -9.172 1 91.81 81 HIS B O 1
ATOM 1812 N N . ASP B 1 82 ? 10.766 -16.531 -8.391 1 84.12 82 ASP B N 1
ATOM 1813 C CA . ASP B 1 82 ? 10.969 -17.656 -7.473 1 84.12 82 ASP B CA 1
ATOM 1814 C C . ASP B 1 82 ? 10.922 -17.188 -6.02 1 84.12 82 ASP B C 1
ATOM 1816 O O . ASP B 1 82 ? 11.781 -17.547 -5.215 1 84.12 82 ASP B O 1
ATOM 1820 N N . LEU B 1 83 ? 9.898 -16.344 -5.824 1 89.25 83 LEU B N 1
ATOM 1821 C CA . LEU B 1 83 ? 9.766 -15.945 -4.43 1 89.25 83 LEU B CA 1
ATOM 1822 C C . LEU B 1 83 ? 9.297 -17.109 -3.572 1 89.25 83 LEU B C 1
ATOM 1824 O O . LEU B 1 83 ? 9.672 -17.219 -2.4 1 89.25 83 LEU B O 1
ATOM 1828 N N . THR B 1 84 ? 8.461 -17.922 -4.195 1 86.19 84 THR B N 1
ATOM 1829 C CA . THR B 1 84 ? 7.922 -19.109 -3.568 1 86.19 84 THR B CA 1
ATOM 1830 C C . THR B 1 84 ? 7.633 -20.188 -4.613 1 86.19 84 THR B C 1
ATOM 1832 O O . THR B 1 84 ? 8.008 -20.047 -5.781 1 86.19 84 THR B O 1
ATOM 1835 N N . ASN B 1 85 ? 7.301 -21.312 -4.035 1 83.44 85 ASN B N 1
ATOM 1836 C CA . ASN B 1 85 ? 6.945 -22.391 -4.957 1 83.44 85 ASN B CA 1
ATOM 1837 C C . ASN B 1 85 ? 5.566 -22.969 -4.645 1 83.44 85 ASN B C 1
ATOM 1839 O O . ASN B 1 85 ? 4.961 -22.625 -3.629 1 83.44 85 ASN B O 1
ATOM 1843 N N . GLU B 1 86 ? 5.117 -23.844 -5.516 1 82.31 86 GLU B N 1
ATOM 1844 C CA . GLU B 1 86 ? 3.76 -24.375 -5.461 1 82.31 86 GLU B CA 1
ATOM 1845 C C . GLU B 1 86 ? 3.516 -25.141 -4.16 1 82.31 86 GLU B C 1
ATOM 1847 O O . GLU B 1 86 ? 2.408 -25.109 -3.617 1 82.31 86 GLU B O 1
ATOM 1852 N N . ASP B 1 87 ? 4.457 -25.703 -3.656 1 86.5 87 ASP B N 1
ATOM 1853 C CA . ASP B 1 87 ? 4.305 -26.531 -2.463 1 86.5 87 ASP B CA 1
ATOM 1854 C C . ASP B 1 87 ? 4.152 -25.672 -1.212 1 86.5 87 ASP B C 1
ATOM 1856 O O . ASP B 1 87 ? 3.434 -26.047 -0.281 1 86.5 87 ASP B O 1
ATOM 1860 N N . GLN B 1 88 ? 4.758 -24.547 -1.206 1 88.38 88 GLN B N 1
ATOM 1861 C CA . GLN B 1 88 ? 4.773 -23.688 -0.027 1 88.38 88 GLN B CA 1
ATOM 1862 C C . GLN B 1 88 ? 3.695 -22.609 -0.116 1 88.38 88 GLN B C 1
ATOM 1864 O O . GLN B 1 88 ? 3.205 -22.141 0.908 1 88.38 88 GLN B O 1
ATOM 1869 N N . PHE B 1 89 ? 3.371 -22.297 -1.307 1 93.38 89 PHE B N 1
ATOM 1870 C CA . PHE B 1 89 ? 2.375 -21.25 -1.532 1 93.38 89 PHE B CA 1
ATOM 1871 C C . PHE B 1 89 ? 0.971 -21.844 -1.559 1 93.38 89 PHE B C 1
ATOM 1873 O O . PHE B 1 89 ? 0.413 -22.094 -2.631 1 93.38 89 PHE B O 1
ATOM 1880 N N . THR B 1 90 ? 0.397 -22.078 -0.326 1 93.88 90 THR B N 1
ATOM 1881 C CA . THR B 1 90 ? -0.897 -22.734 -0.159 1 93.88 90 THR B CA 1
ATOM 1882 C C . THR B 1 90 ? -1.951 -21.734 0.309 1 93.88 90 THR B C 1
ATOM 1884 O O . THR B 1 90 ? -1.657 -20.547 0.48 1 93.88 90 THR B O 1
ATOM 1887 N N . LYS B 1 91 ? -3.156 -22.281 0.44 1 96.19 91 LYS B N 1
ATOM 1888 C CA . LYS B 1 91 ? -4.258 -21.438 0.898 1 96.19 91 LYS B CA 1
ATOM 1889 C C . LYS B 1 91 ? -3.891 -20.703 2.18 1 96.19 91 LYS B C 1
ATOM 1891 O O . LYS B 1 91 ? -3.375 -21.297 3.125 1 96.19 91 LYS B O 1
ATOM 1896 N N . GLY B 1 92 ? -4.121 -19.344 2.141 1 96.56 92 GLY B N 1
ATOM 1897 C CA . GLY B 1 92 ? -3.811 -18.547 3.324 1 96.56 92 GLY B CA 1
ATOM 1898 C C . GLY B 1 92 ? -3.676 -17.062 3.035 1 96.56 92 GLY B C 1
ATOM 1899 O O . GLY B 1 92 ? -3.902 -16.625 1.906 1 96.56 92 GLY B O 1
ATOM 1900 N N . MET B 1 93 ? -3.387 -16.359 4.105 1 97.88 93 MET B N 1
ATOM 1901 C CA . MET B 1 93 ? -3.166 -14.922 3.992 1 97.88 93 MET B CA 1
ATOM 1902 C C . MET B 1 93 ? -1.678 -14.602 3.902 1 97.88 93 MET B C 1
ATOM 1904 O O . MET B 1 93 ? -0.878 -15.125 4.68 1 97.88 93 MET B O 1
ATOM 1908 N N . TYR B 1 94 ? -1.375 -13.719 2.938 1 97.81 94 TYR B N 1
ATOM 1909 C CA . TYR B 1 94 ? 0.018 -13.391 2.652 1 97.81 94 TYR B CA 1
ATOM 1910 C C . TYR B 1 94 ? 0.231 -11.883 2.643 1 97.81 94 TYR B C 1
ATOM 1912 O O . TYR B 1 94 ? -0.711 -11.117 2.424 1 97.81 94 TYR B O 1
ATOM 1920 N N . LYS B 1 95 ? 1.473 -11.531 2.906 1 98.44 95 LYS B N 1
ATOM 1921 C CA . LYS B 1 95 ? 1.942 -10.148 2.83 1 98.44 95 LYS B CA 1
ATOM 1922 C C . LYS B 1 95 ? 3.248 -10.055 2.047 1 98.44 95 LYS B C 1
ATOM 1924 O O . LYS B 1 95 ? 4.203 -10.781 2.332 1 98.44 95 LYS B O 1
ATOM 1929 N N . ILE B 1 96 ? 3.211 -9.258 1.029 1 98.5 96 ILE B N 1
ATOM 1930 C CA . ILE B 1 96 ? 4.434 -8.938 0.3 1 98.5 96 ILE B CA 1
ATOM 1931 C C . ILE B 1 96 ? 4.883 -7.52 0.64 1 98.5 96 ILE B C 1
ATOM 1933 O O . ILE B 1 96 ? 4.105 -6.566 0.514 1 98.5 96 ILE B O 1
ATOM 1937 N N . GLU B 1 97 ? 6.113 -7.379 1.097 1 98.69 97 GLU B N 1
ATOM 1938 C CA . GLU B 1 97 ? 6.668 -6.07 1.429 1 98.69 97 GLU B CA 1
ATOM 1939 C C . GLU B 1 97 ? 7.805 -5.695 0.481 1 98.69 97 GLU B C 1
ATOM 1941 O O . GLU B 1 97 ? 8.711 -6.496 0.249 1 98.69 97 GLU B O 1
ATOM 1946 N N . PHE B 1 98 ? 7.715 -4.512 -0.068 1 98.88 98 PHE B N 1
ATOM 1947 C CA . PHE B 1 98 ? 8.711 -3.969 -0.982 1 98.88 98 PHE B CA 1
ATOM 1948 C C . PHE B 1 98 ? 9.547 -2.895 -0.296 1 98.88 98 PHE B C 1
ATOM 1950 O O . PHE B 1 98 ? 9.008 -1.907 0.206 1 98.88 98 PHE B O 1
ATOM 1957 N N . ALA B 1 99 ? 10.836 -3.064 -0.312 1 98.81 99 ALA B N 1
ATOM 1958 C CA . ALA B 1 99 ? 11.727 -2.076 0.291 1 98.81 99 ALA B CA 1
ATOM 1959 C C . ALA B 1 99 ? 11.914 -0.872 -0.628 1 98.81 99 ALA B C 1
ATOM 1961 O O . ALA B 1 99 ? 13.023 -0.6 -1.088 1 98.81 99 ALA B O 1
ATOM 1962 N N . THR B 1 100 ? 10.906 -0.098 -0.714 1 98.81 100 THR B N 1
ATOM 1963 C CA . THR B 1 100 ? 10.898 0.986 -1.69 1 98.81 100 THR B CA 1
ATOM 1964 C C . THR B 1 100 ? 11.828 2.113 -1.257 1 98.81 100 THR B C 1
ATOM 1966 O O . THR B 1 100 ? 12.562 2.666 -2.076 1 98.81 100 THR B O 1
ATOM 1969 N N . LYS B 1 101 ? 11.805 2.428 0.028 1 98.69 101 LYS B N 1
ATOM 1970 C CA . LYS B 1 101 ? 12.641 3.529 0.5 1 98.69 101 LYS B CA 1
ATOM 1971 C C . LYS B 1 101 ? 14.117 3.25 0.25 1 98.69 101 LYS B C 1
ATOM 1973 O O . LYS B 1 101 ? 14.859 4.137 -0.184 1 98.69 101 LYS B O 1
ATOM 1978 N N . ALA B 1 102 ? 14.516 2.07 0.542 1 98.62 102 ALA B N 1
ATOM 1979 C CA . ALA B 1 102 ? 15.906 1.688 0.34 1 98.62 102 ALA B CA 1
ATOM 1980 C C . ALA B 1 102 ? 16.312 1.833 -1.125 1 98.62 102 ALA B C 1
ATOM 1982 O O . ALA B 1 102 ? 17.422 2.273 -1.43 1 98.62 102 ALA B O 1
ATOM 1983 N N . TYR B 1 103 ? 15.43 1.468 -2.021 1 98.81 103 TYR B N 1
ATOM 1984 C CA . TYR B 1 103 ? 15.695 1.597 -3.449 1 98.81 103 TYR B CA 1
ATOM 1985 C C . TYR B 1 103 ? 15.961 3.051 -3.826 1 98.81 103 TYR B C 1
ATOM 1987 O O . TYR B 1 103 ? 16.953 3.355 -4.488 1 98.81 103 TYR B O 1
ATOM 1995 N N . TRP B 1 104 ? 15.141 3.959 -3.414 1 98.69 104 TRP B N 1
ATOM 1996 C CA . TRP B 1 104 ? 15.273 5.371 -3.752 1 98.69 104 TRP B CA 1
ATOM 1997 C C . TRP B 1 104 ? 16.516 5.977 -3.096 1 98.69 104 TRP B C 1
ATOM 1999 O O . TRP B 1 104 ? 17.203 6.801 -3.701 1 98.69 104 TRP B O 1
ATOM 2009 N N . LYS B 1 105 ? 16.734 5.535 -1.866 1 98.44 105 LYS B N 1
ATOM 2010 C CA . LYS B 1 105 ? 17.906 6.035 -1.155 1 98.44 105 LYS B CA 1
ATOM 2011 C C . LYS B 1 105 ? 19.188 5.715 -1.917 1 98.44 105 LYS B C 1
ATOM 2013 O O . LYS B 1 105 ? 20.109 6.539 -1.981 1 98.44 105 LYS B O 1
ATOM 2018 N N . GLU B 1 106 ? 19.266 4.578 -2.449 1 97.88 106 GLU B N 1
ATOM 2019 C CA . GLU B 1 106 ? 20.438 4.176 -3.234 1 97.88 106 GLU B CA 1
ATOM 2020 C C . GLU B 1 106 ? 20.625 5.094 -4.438 1 97.88 106 GLU B C 1
ATOM 2022 O O . GLU B 1 106 ? 21.75 5.277 -4.91 1 97.88 106 GLU B O 1
ATOM 2027 N N . LEU B 1 107 ? 19.609 5.664 -4.883 1 96.94 107 LEU B N 1
ATOM 2028 C CA . LEU B 1 107 ? 19.656 6.551 -6.039 1 96.94 107 LEU B CA 1
ATOM 2029 C C . LEU B 1 107 ? 19.797 8.008 -5.609 1 96.94 107 LEU B C 1
ATOM 2031 O O . LEU B 1 107 ? 19.75 8.914 -6.441 1 96.94 107 LEU B O 1
ATOM 2035 N N . GLY B 1 108 ? 19.812 8.242 -4.305 1 97.81 108 GLY B N 1
ATOM 2036 C CA . GLY B 1 108 ? 19.969 9.586 -3.773 1 97.81 108 GLY B CA 1
ATOM 2037 C C . GLY B 1 108 ? 18.656 10.352 -3.703 1 97.81 108 GLY B C 1
ATOM 2038 O O . GLY B 1 108 ? 18.656 11.586 -3.662 1 97.81 108 GLY B O 1
ATOM 2039 N N . ILE B 1 109 ? 17.609 9.695 -3.736 1 97.94 109 ILE B N 1
ATOM 2040 C CA . ILE B 1 109 ? 16.297 10.328 -3.729 1 97.94 109 ILE B CA 1
ATOM 2041 C C . ILE B 1 109 ? 15.617 10.086 -2.383 1 97.94 109 ILE B C 1
ATOM 2043 O O . ILE B 1 109 ? 15.602 8.953 -1.882 1 97.94 109 ILE B O 1
ATOM 2047 N N . THR B 1 110 ? 15.109 11.148 -1.777 1 96.75 110 THR B N 1
ATOM 2048 C CA . THR B 1 110 ? 14.305 11.023 -0.565 1 96.75 110 THR B CA 1
ATOM 2049 C C . THR B 1 110 ? 12.867 10.656 -0.905 1 96.75 110 THR B C 1
ATOM 2051 O O . THR B 1 110 ? 12.211 11.336 -1.694 1 96.75 110 THR B O 1
ATOM 2054 N N . ALA B 1 111 ? 12.406 9.578 -0.326 1 98.19 111 ALA B N 1
ATOM 2055 C CA . ALA B 1 111 ? 11.062 9.094 -0.607 1 98.19 111 ALA B CA 1
ATOM 2056 C C . ALA B 1 111 ? 10.156 9.242 0.617 1 98.19 111 ALA B C 1
ATOM 2058 O O . ALA B 1 111 ? 10.641 9.242 1.752 1 98.19 111 ALA B O 1
ATOM 2059 N N . PHE B 1 112 ? 8.914 9.367 0.325 1 98.5 112 PHE B N 1
ATOM 2060 C CA . PHE B 1 112 ? 7.906 9.547 1.368 1 98.5 112 PHE B CA 1
ATOM 2061 C C . PHE B 1 112 ? 7.602 8.219 2.055 1 98.5 112 PHE B C 1
ATOM 2063 O O . PHE B 1 112 ? 7.578 8.141 3.283 1 98.5 112 PHE B O 1
ATOM 2070 N N . HIS B 1 113 ? 7.316 7.188 1.238 1 98.75 113 HIS B N 1
ATOM 2071 C CA . HIS B 1 113 ? 6.848 5.914 1.777 1 98.75 113 HIS B CA 1
ATOM 2072 C C . HIS B 1 113 ? 8 5.105 2.357 1 98.75 113 HIS B C 1
ATOM 2074 O O . HIS B 1 113 ? 9.031 4.93 1.704 1 98.75 113 HIS B O 1
ATOM 2080 N N . GLU B 1 114 ? 7.805 4.605 3.52 1 98.56 114 GLU B N 1
ATOM 2081 C CA . GLU B 1 114 ? 8.828 3.775 4.145 1 98.56 114 GLU B CA 1
ATOM 2082 C C . GLU B 1 114 ? 9.016 2.463 3.387 1 98.56 114 GLU B C 1
ATOM 2084 O O . GLU B 1 114 ? 10.141 1.979 3.24 1 98.56 114 GLU B O 1
ATOM 2089 N N . TYR B 1 115 ? 8.023 1.847 3.012 1 98.75 115 TYR B N 1
ATOM 2090 C CA . TYR B 1 115 ? 7.902 0.654 2.184 1 98.75 115 TYR B CA 1
ATOM 2091 C C . TYR B 1 115 ? 6.516 0.565 1.559 1 98.75 115 TYR B C 1
ATOM 2093 O O . TYR B 1 115 ? 5.648 1.401 1.832 1 98.75 115 TYR B O 1
ATOM 2101 N N . ALA B 1 116 ? 6.344 -0.283 0.649 1 98.75 116 ALA B N 1
ATOM 2102 C CA . ALA B 1 116 ? 5.027 -0.662 0.149 1 98.75 116 ALA B CA 1
ATOM 2103 C C . ALA B 1 116 ? 4.688 -2.1 0.532 1 98.75 116 ALA B C 1
ATOM 2105 O O . ALA B 1 116 ? 5.582 -2.938 0.676 1 98.75 116 ALA B O 1
ATOM 2106 N N . GLU B 1 117 ? 3.441 -2.369 0.688 1 98.38 117 GLU B N 1
ATOM 2107 C CA . GLU B 1 117 ? 3.059 -3.74 1.011 1 98.38 117 GLU B CA 1
ATOM 2108 C C . GLU B 1 117 ? 1.73 -4.109 0.356 1 98.38 117 GLU B C 1
ATOM 2110 O O . GLU B 1 117 ? 0.912 -3.236 0.063 1 98.38 117 GLU B O 1
ATOM 2115 N N . VAL B 1 118 ? 1.578 -5.336 0.111 1 98.62 118 VAL B N 1
ATOM 2116 C CA . VAL B 1 118 ? 0.35 -5.938 -0.398 1 98.62 118 VAL B CA 1
ATOM 2117 C C . VAL B 1 118 ? -0.062 -7.105 0.495 1 98.62 118 VAL B C 1
ATOM 2119 O O . VAL B 1 118 ? 0.714 -8.039 0.703 1 98.62 118 VAL B O 1
ATOM 2122 N N . VAL B 1 119 ? -1.277 -7.047 1.053 1 98.62 119 VAL B N 1
ATOM 2123 C CA . VAL B 1 119 ? -1.84 -8.141 1.839 1 98.62 119 VAL B CA 1
ATOM 2124 C C . VAL B 1 119 ? -3.043 -8.734 1.11 1 98.62 119 VAL B C 1
ATOM 2126 O O . VAL B 1 119 ? -3.924 -8 0.651 1 98.62 119 VAL B O 1
ATOM 2129 N N . PHE B 1 120 ? -3.029 -10.047 1.038 1 98.38 120 PHE B N 1
ATOM 2130 C CA . PHE B 1 120 ? -4.082 -10.695 0.264 1 98.38 120 PHE B CA 1
ATOM 2131 C C . PHE B 1 120 ? -4.293 -12.133 0.729 1 98.38 120 PHE B C 1
ATOM 2133 O O . PHE B 1 120 ? -3.404 -12.727 1.347 1 98.38 120 PHE B O 1
ATOM 2140 N N . THR B 1 121 ? -5.453 -12.664 0.432 1 97.62 121 THR B N 1
ATOM 2141 C CA . THR B 1 121 ? -5.758 -14.078 0.638 1 97.62 121 THR B CA 1
ATOM 2142 C C . THR B 1 121 ? -5.555 -14.867 -0.651 1 97.62 121 THR B C 1
ATOM 2144 O O . THR B 1 121 ? -6.105 -14.516 -1.695 1 97.62 121 THR B O 1
ATOM 2147 N N . ALA B 1 122 ? -4.746 -15.891 -0.508 1 96.12 122 ALA B N 1
ATOM 2148 C CA . ALA B 1 122 ? -4.441 -16.688 -1.69 1 96.12 122 ALA B CA 1
ATOM 2149 C C . ALA B 1 122 ? -5.219 -18 -1.679 1 96.12 122 ALA B C 1
ATOM 2151 O O . ALA B 1 122 ? -5.48 -18.562 -0.614 1 96.12 122 ALA B O 1
ATOM 2152 N N . HIS B 1 123 ? -5.52 -18.453 -2.898 1 95.06 123 HIS B N 1
ATOM 2153 C CA . HIS B 1 123 ? -6.059 -19.781 -3.182 1 95.06 123 HIS B CA 1
ATOM 2154 C C . HIS B 1 123 ? -7.367 -20.016 -2.436 1 95.06 123 HIS B C 1
ATOM 2156 O O . HIS B 1 123 ? -7.562 -21.078 -1.842 1 95.06 123 HIS B O 1
ATOM 2162 N N . ASP B 1 124 ? -8.07 -19.172 -2.258 1 88.75 124 ASP B N 1
ATOM 2163 C CA . ASP B 1 124 ? -9.406 -19.266 -1.676 1 88.75 124 ASP B CA 1
ATOM 2164 C C . ASP B 1 124 ? -10.477 -18.828 -2.674 1 88.75 124 ASP B C 1
ATOM 2166 O O . ASP B 1 124 ? -10.594 -17.641 -2.98 1 88.75 124 ASP B O 1
ATOM 2170 N N . PRO B 1 125 ? -11.234 -19.594 -3.213 1 86.25 125 PRO B N 1
ATOM 2171 C CA . PRO B 1 125 ? -11.453 -20.969 -2.762 1 86.25 125 PRO B CA 1
ATOM 2172 C C . PRO B 1 125 ? -10.641 -21.984 -3.557 1 86.25 125 PRO B C 1
ATOM 2174 O O . PRO B 1 125 ? -10.531 -23.156 -3.154 1 86.25 125 PRO B O 1
ATOM 2177 N N . VAL B 1 126 ? -10.117 -21.562 -4.645 1 89 126 VAL B N 1
ATOM 2178 C CA . VAL B 1 126 ? -9.438 -22.516 -5.516 1 89 126 VAL B CA 1
ATOM 2179 C C . VAL B 1 126 ? -8.008 -22.047 -5.773 1 89 126 VAL B C 1
ATOM 2181 O O . VAL B 1 126 ? -7.676 -20.875 -5.551 1 89 126 VAL B O 1
ATOM 2184 N N . HIS B 1 127 ? -7.266 -23.016 -6.184 1 91.75 127 HIS B N 1
ATOM 2185 C CA . HIS B 1 127 ? -5.887 -22.719 -6.547 1 91.75 127 HIS B CA 1
ATOM 2186 C C . HIS B 1 127 ? -5.82 -21.734 -7.703 1 91.75 127 HIS B C 1
ATOM 2188 O O . HIS B 1 127 ? -6.574 -21.844 -8.672 1 91.75 127 HIS B O 1
ATOM 2194 N N . ARG B 1 128 ? -4.957 -20.656 -7.551 1 93.31 128 ARG B N 1
ATOM 2195 C CA . ARG B 1 128 ? -4.781 -19.625 -8.57 1 93.31 128 ARG B CA 1
ATOM 2196 C C . ARG B 1 128 ? -3.311 -19.25 -8.727 1 93.31 128 ARG B C 1
ATOM 2198 O O . ARG B 1 128 ? -2.471 -19.672 -7.93 1 93.31 128 ARG B O 1
ATOM 2205 N N . HIS B 1 129 ? -3.059 -18.594 -9.805 1 93.75 129 HIS B N 1
ATOM 2206 C CA . HIS B 1 129 ? -1.778 -17.922 -10.008 1 93.75 129 HIS B CA 1
ATOM 2207 C C . HIS B 1 129 ? -1.909 -16.406 -9.836 1 93.75 129 HIS B C 1
ATOM 2209 O O . HIS B 1 129 ? -2.955 -15.836 -10.141 1 93.75 129 HIS B O 1
ATOM 2215 N N . TYR B 1 130 ? -0.828 -15.883 -9.375 1 96.31 130 TYR B N 1
ATOM 2216 C CA . TYR B 1 130 ? -0.878 -14.469 -9.008 1 96.31 130 TYR B CA 1
ATOM 2217 C C . TYR B 1 130 ? 0.28 -13.703 -9.641 1 96.31 130 TYR B C 1
ATOM 2219 O O . TYR B 1 130 ? 1.414 -14.188 -9.656 1 96.31 130 TYR B O 1
ATOM 2227 N N . THR B 1 131 ? -0.02 -12.539 -10.195 1 96.62 131 THR B N 1
ATOM 2228 C CA . THR B 1 131 ? 0.976 -11.523 -10.516 1 96.62 131 THR B CA 1
ATOM 2229 C C . THR B 1 131 ? 0.735 -10.258 -9.695 1 96.62 131 THR B C 1
ATOM 2231 O O . THR B 1 131 ? -0.368 -9.711 -9.703 1 96.62 131 THR B O 1
ATOM 2234 N N . ILE B 1 132 ? 1.723 -9.906 -8.938 1 98.5 132 ILE B N 1
ATOM 2235 C CA . ILE B 1 132 ? 1.678 -8.648 -8.195 1 98.5 132 ILE B CA 1
ATOM 2236 C C . ILE B 1 132 ? 2.662 -7.656 -8.805 1 98.5 132 ILE B C 1
ATOM 2238 O O . ILE B 1 132 ? 3.865 -7.918 -8.859 1 98.5 132 ILE B O 1
ATOM 2242 N N . ALA B 1 133 ? 2.1 -6.555 -9.219 1 98.75 133 ALA B N 1
ATOM 2243 C CA . ALA B 1 133 ? 2.906 -5.516 -9.859 1 98.75 133 ALA B CA 1
ATOM 2244 C C . ALA B 1 133 ? 2.914 -4.238 -9.023 1 98.75 133 ALA B C 1
ATOM 2246 O O . ALA B 1 133 ? 1.863 -3.775 -8.578 1 98.75 133 ALA B O 1
ATOM 2247 N N . LEU B 1 134 ? 4.121 -3.709 -8.828 1 98.94 134 LEU B N 1
ATOM 2248 C CA . LEU B 1 134 ? 4.297 -2.438 -8.133 1 98.94 134 LEU B CA 1
ATOM 2249 C C . LEU B 1 134 ? 4.906 -1.394 -9.062 1 98.94 134 LEU B C 1
ATOM 2251 O O . LEU B 1 134 ? 6.008 -1.588 -9.578 1 98.94 134 LEU B O 1
ATOM 2255 N N . LEU B 1 135 ? 4.172 -0.369 -9.336 1 98.88 135 LEU B N 1
ATOM 2256 C CA . LEU B 1 135 ? 4.707 0.836 -9.961 1 98.88 135 LEU B CA 1
ATOM 2257 C C . LEU B 1 135 ? 5.031 1.894 -8.914 1 98.88 135 LEU B C 1
ATOM 2259 O O . LEU B 1 135 ? 4.137 2.369 -8.211 1 98.88 135 LEU B O 1
ATOM 2263 N N . MET B 1 136 ? 6.305 2.281 -8.859 1 98.5 136 MET B N 1
ATOM 2264 C CA . MET B 1 136 ? 6.633 3.133 -7.719 1 98.5 136 MET B CA 1
ATOM 2265 C C . MET B 1 136 ? 7.258 4.445 -8.18 1 98.5 136 MET B C 1
ATOM 2267 O O . MET B 1 136 ? 8.016 4.469 -9.156 1 98.5 136 MET B O 1
ATOM 2271 N N . ASN B 1 137 ? 6.926 5.492 -7.496 1 98.69 137 ASN B N 1
ATOM 2272 C CA . 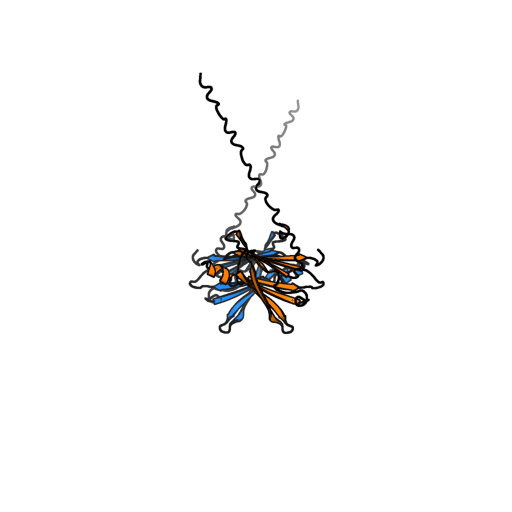ASN B 1 137 ? 7.531 6.82 -7.422 1 98.69 137 ASN B CA 1
ATOM 2273 C C . ASN B 1 137 ? 7.84 7.219 -5.984 1 98.69 137 ASN B C 1
ATOM 2275 O O . ASN B 1 137 ? 7.32 6.613 -5.043 1 98.69 137 ASN B O 1
ATOM 2279 N N . PRO B 1 138 ? 8.688 8.227 -5.793 1 98.62 138 PRO B N 1
ATOM 2280 C CA . PRO B 1 138 ? 9.086 8.57 -4.426 1 98.62 138 PRO B CA 1
ATOM 2281 C C . PRO B 1 138 ? 7.898 8.945 -3.541 1 98.62 138 PRO B C 1
ATOM 2283 O O . PRO B 1 138 ? 7.922 8.703 -2.332 1 98.62 138 PRO B O 1
ATOM 2286 N N . PHE B 1 139 ? 6.824 9.523 -4.113 1 98.69 139 PHE B N 1
ATOM 2287 C CA . PHE B 1 139 ? 5.715 9.992 -3.293 1 98.69 139 PHE B CA 1
ATOM 2288 C C . PHE B 1 139 ? 4.422 9.281 -3.684 1 98.69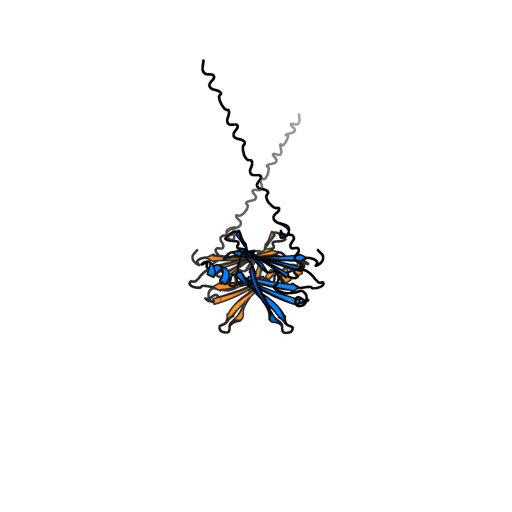 139 PHE B C 1
ATOM 2290 O O . PHE B 1 139 ? 3.336 9.68 -3.248 1 98.69 139 PHE B O 1
ATOM 2297 N N . SER B 1 140 ? 4.551 8.219 -4.48 1 98.75 140 SER B N 1
ATOM 2298 C CA . SER B 1 140 ? 3.373 7.457 -4.895 1 98.75 140 SER B CA 1
ATOM 2299 C C . SER B 1 140 ? 3.746 6.035 -5.289 1 98.75 140 SER B C 1
ATOM 2301 O O . SER B 1 140 ? 4.859 5.785 -5.758 1 98.75 140 SER B O 1
ATOM 2303 N N . TYR B 1 141 ? 2.83 5.113 -5.016 1 98.88 141 TYR B N 1
ATOM 2304 C CA . TYR B 1 141 ? 2.977 3.803 -5.637 1 98.88 141 TYR B CA 1
ATOM 2305 C C . TYR B 1 141 ? 1.615 3.186 -5.934 1 98.88 141 TYR B C 1
ATOM 2307 O O . TYR B 1 141 ? 0.61 3.559 -5.32 1 98.88 141 TYR B O 1
ATOM 2315 N N . THR B 1 142 ? 1.624 2.33 -6.949 1 98.81 142 THR B N 1
ATOM 2316 C CA . THR B 1 142 ? 0.46 1.541 -7.34 1 98.81 142 THR B CA 1
ATOM 2317 C C . THR B 1 142 ? 0.741 0.05 -7.184 1 98.81 142 THR B C 1
ATOM 2319 O O . THR B 1 142 ? 1.752 -0.453 -7.68 1 98.81 142 THR B O 1
ATOM 2322 N N . ALA B 1 143 ? -0.067 -0.599 -6.414 1 98.88 143 ALA B N 1
ATOM 2323 C CA . ALA B 1 143 ? -0.013 -2.053 -6.273 1 98.88 143 ALA B CA 1
ATOM 2324 C C . ALA B 1 143 ? -1.176 -2.717 -7.008 1 98.88 143 ALA B C 1
ATOM 2326 O O . ALA B 1 143 ? -2.336 -2.549 -6.621 1 98.88 143 ALA B O 1
ATOM 2327 N N . THR B 1 144 ? -0.863 -3.449 -8.039 1 98.81 144 THR B N 1
ATOM 2328 C CA . THR B 1 144 ? -1.872 -4.102 -8.867 1 98.81 144 THR B CA 1
ATOM 2329 C C . THR B 1 144 ? -1.695 -5.617 -8.844 1 98.81 144 THR B C 1
ATOM 2331 O O . THR B 1 144 ? -0.571 -6.117 -8.906 1 98.81 144 THR B O 1
ATOM 2334 N N . ALA B 1 145 ? -2.848 -6.297 -8.766 1 98.62 145 ALA B N 1
ATOM 2335 C CA . ALA B 1 145 ? -2.822 -7.758 -8.812 1 98.62 145 ALA B CA 1
ATOM 2336 C C . ALA B 1 145 ? -3.568 -8.289 -10.031 1 98.62 145 ALA B C 1
ATOM 2338 O O . ALA B 1 145 ? -4.609 -7.746 -10.414 1 98.62 145 ALA B O 1
ATOM 2339 N N . VAL B 1 146 ? -2.994 -9.266 -10.625 1 97.56 146 VAL B N 1
ATOM 2340 C CA . VAL B 1 146 ? -3.658 -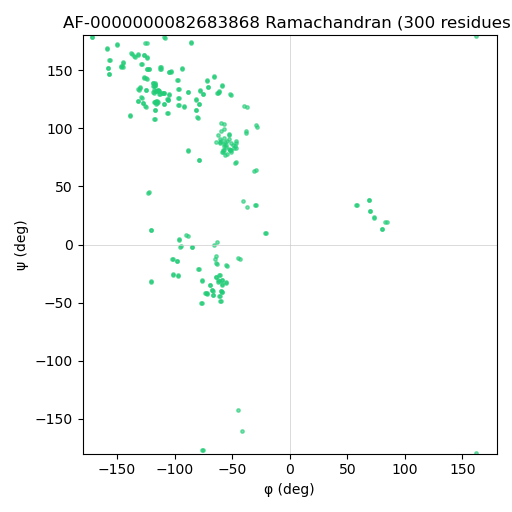10.094 -11.625 1 97.56 146 VAL B CA 1
ATOM 2341 C C . VAL B 1 146 ? -3.758 -11.531 -11.117 1 97.56 146 VAL B C 1
ATOM 2343 O O . VAL B 1 146 ? -2.754 -12.125 -10.719 1 97.56 146 VAL B O 1
ATOM 2346 N N . VAL B 1 147 ? -4.949 -12.016 -11.078 1 95.94 147 VAL B N 1
ATOM 2347 C CA . VAL B 1 147 ? -5.207 -13.375 -10.602 1 95.94 147 VAL B CA 1
ATOM 2348 C C . VAL B 1 147 ? -5.746 -14.227 -11.75 1 95.94 147 VAL B C 1
ATOM 2350 O O . VAL B 1 147 ? -6.723 -13.852 -12.398 1 95.94 147 VAL B O 1
ATOM 2353 N N . SER B 1 148 ? -5.039 -15.289 -11.977 1 92.75 148 SER B N 1
ATOM 2354 C CA . SER B 1 148 ? -5.438 -16.109 -13.109 1 92.75 148 SER B CA 1
ATOM 2355 C C . SER B 1 148 ? -5.516 -17.578 -12.727 1 92.75 148 SER B C 1
ATOM 2357 O O . SER B 1 148 ? -4.992 -17.984 -11.68 1 92.75 148 SER B O 1
ATOM 2359 N N . ASP B 1 149 ? -6.199 -18.422 -13.57 1 89.62 149 ASP B N 1
ATOM 2360 C CA . ASP B 1 149 ? -6.211 -19.859 -13.398 1 89.62 149 ASP B CA 1
ATOM 2361 C C . ASP B 1 149 ? -4.855 -20.469 -13.758 1 89.62 149 ASP B C 1
ATOM 2363 O O . ASP B 1 149 ? -4.191 -20.016 -14.688 1 89.62 149 ASP B O 1
ATOM 2367 N N . PRO B 1 150 ? -4.492 -21.469 -12.938 1 77.38 150 PRO B N 1
ATOM 2368 C CA . PRO B 1 150 ? -3.189 -22.078 -13.227 1 77.38 150 PRO B CA 1
ATOM 2369 C C . PRO B 1 150 ? -3.082 -22.578 -14.664 1 77.38 150 PRO B C 1
ATOM 2371 O O . PRO B 1 150 ? -1.979 -22.656 -15.211 1 77.38 150 PRO B O 1
ATOM 2374 N N . HIS B 1 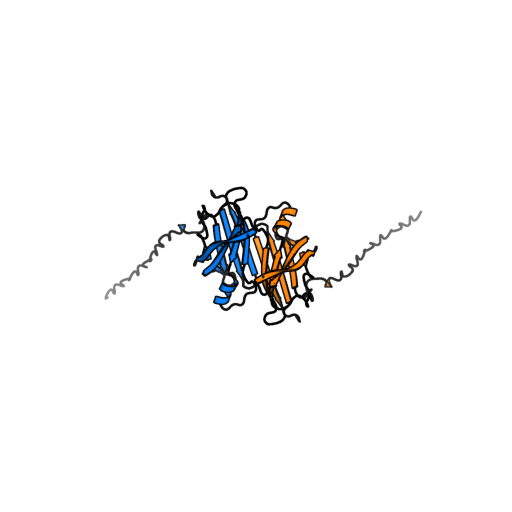151 ? -4.16 -23.047 -15.281 1 69.81 151 HIS B N 1
ATOM 2375 C CA . HIS B 1 151 ? -4.113 -23.641 -16.609 1 69.81 151 HIS B CA 1
ATOM 2376 C C . HIS B 1 151 ? -4.195 -22.562 -17.703 1 69.81 151 HIS B C 1
ATOM 2378 O O . HIS B 1 151 ? -4.043 -22.859 -18.891 1 69.81 151 HIS B O 1
ATOM 2384 N N . GLU B 1 152 ? -4.316 -21.406 -17.375 1 56.31 152 GLU B N 1
ATOM 2385 C CA . GLU B 1 152 ? -4.363 -20.375 -18.422 1 56.31 152 GLU B CA 1
ATOM 2386 C C . GLU B 1 152 ? -3.008 -19.703 -18.578 1 56.31 152 GLU B C 1
ATOM 2388 O O . GLU B 1 152 ? -2.277 -19.516 -17.609 1 56.31 152 GLU B O 1
#

Secondary structure (DSSP, 8-state):
-------------------------TTSS----S-SEEEEEEETTTTEEPPS-EEEEEEE-TTS-EEEEEEEE--TTSEES-S--TTT--SEEEEEEE-HHHHHHHTT---SBS-EEEEEEESSSS--EEEEEEEEETTEEEEEEEEE-TT-/-------------------------TTSS----S-SEEEEEEETTTTEE--S-EEEEEEE-TTS-EEEEEEEE--TTSEES-S--TTT--SEEEEEEE-HHHHHHHTT---SBS-EEEEEEESSSS--EEEEEEEEETTEEEEEEEEE-TT-

Radius of gyration: 30.36 Å; Cα contacts (8 Å, |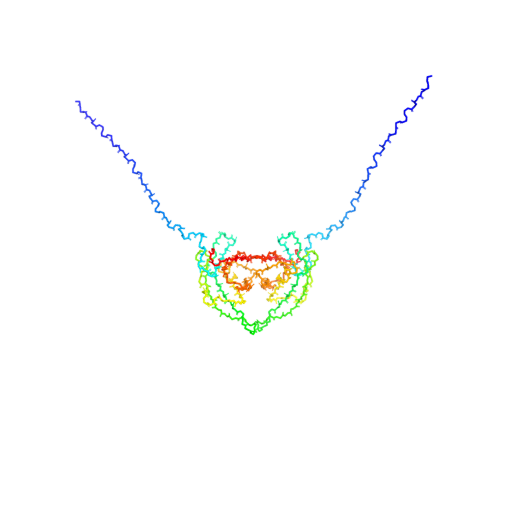Δi|>4): 609; chains: 2; bounding box: 117×74×101 Å

Foldseek 3Di:
DPPPPPPPPPPPPPPPPPPPPPPCCVVPDVCLPLFLEKEAEAEPVVGAQQWFWKKWKWFQDPVRDTDTDFIDTAHRRRMDRPRDHPVRPDWGKMKMKTQVQVSCVVVVHAADDRIDMDIDTAQVPHRWGKYWYWYDDRDDIDIDMDIGHSVD/DPPPPPPPPPPPPPPPPPPPPPPCCVVPDVCLPLFQEKEAEAEPVVGAQQWFWKKWKWFQDPVRDTDTDFIDTAHNRRMDRPRDHPVRPDWGKMKMKTQVQVSCVVVVHAADDRIDMDIDTAQVPHRWGKYWYWYDDRDDIDIDMDIGHSVD